Protein AF-A0A818RK28-F1 (afdb_monomer_lite)

Secondary structure (DSSP, 8-state):
---HHHHHHHHHHHHHT------S-TTSSHHHHHHHHHHHHHHHHHHHHHHHHHT--SEEEPPHHHHHHHHHTTT-GGGG---GGG---SS-HHHHHHHHHH---TT----GGGGGGGG------PPPHHHHHHHTGGG-TTSPPTTT-TT--HHHHHHHHHHHHHHHHS---HHHHHHHHTT---TTTHHHHHHHHTT----HHHHHHHHHHHHHHHHEEEHHHHHHHHH-

pLDDT: mean 79.11, std 15.01, range [41.84, 96.81]

Foldseek 3Di:
DDDPVVVVVVVVVVVVPPDPDPPPCPPQCVLVVVLVVVVVVLLVVLVVVLCVQLVHDQKDWDDPVQLVVCVVCVVPVLVSQPDLPSGDDSDDPVRVVVSVVPSDRPPDPDDVVVVVVPDPPDPDPDDDPVRVCVVLVCPDPVHAAPPPDPPDDPVVVVVLVVLVVVCLVVPNDLVSLVVSPSRHDDPVCVVVSVCSNVVPDDDPVNVVVVVVVSVCVSTMDGVVVSVVSVVD

Radius of gyration: 26.69 Å; chains: 1; bounding box: 57×56×54 Å

Sequence (232 aa):
MLNKDQYEYYQHLFKSSQVSSFDEHKYEIDYLKKGQSAWEKRIVKSLNKMCTEVNLPLARQRNENEMRAVRRHWNELGHICGDLNRFRPVYSAKDFLDVICVLVNPNLKIDETLWNCGLIKIPLVTKSFIEIKNLYSELRPNIIQYCSDETFNEAKEEENIKLAVQILEKKPNLNAVREYARRGCPTSLRGKLWSSMLEVDLSNWHITYFNYLKQNVIDYDLLVDSLYFKVL

Structure (mmCIF, N/CA/C/O backbone):
data_AF-A0A818RK28-F1
#
_entry.id   AF-A0A818RK28-F1
#
loop_
_atom_site.group_PDB
_atom_site.id
_atom_site.type_symbol
_atom_site.label_atom_id
_atom_site.label_alt_id
_atom_site.label_comp_id
_atom_site.label_asym_id
_atom_site.label_entity_id
_atom_site.label_seq_id
_atom_site.pdbx_PDB_ins_code
_atom_site.Cartn_x
_atom_site.Cartn_y
_atom_site.Cartn_z
_atom_site.occupancy
_atom_site.B_iso_or_equiv
_atom_site.auth_seq_id
_atom_site.auth_comp_id
_atom_site.auth_asym_id
_atom_site.auth_atom_id
_atom_site.pdbx_PDB_model_num
ATOM 1 N N . MET A 1 1 ? -30.280 19.626 14.924 1.00 42.44 1 MET A N 1
ATOM 2 C CA . MET A 1 1 ? -30.446 20.576 13.802 1.00 42.44 1 MET A CA 1
ATOM 3 C C . MET A 1 1 ? -29.321 21.596 13.917 1.00 42.44 1 MET A C 1
ATOM 5 O O . MET A 1 1 ? -29.182 22.144 15.001 1.00 42.44 1 MET A O 1
ATOM 9 N N . LEU A 1 2 ? -28.474 21.777 12.896 1.00 41.88 2 LEU A N 1
ATOM 10 C CA . LEU A 1 2 ? -27.476 22.861 12.901 1.00 41.88 2 LEU A CA 1
ATOM 11 C C . LEU A 1 2 ? -28.200 24.199 12.696 1.00 41.88 2 LEU A C 1
ATOM 13 O O . LEU A 1 2 ? -29.096 24.276 11.855 1.00 41.88 2 LEU A O 1
ATOM 17 N N . ASN A 1 3 ? -27.844 25.220 13.478 1.00 54.53 3 ASN A N 1
ATOM 18 C CA . ASN A 1 3 ? -28.426 26.558 13.346 1.00 54.53 3 ASN A CA 1
ATOM 19 C C . ASN A 1 3 ? -27.940 27.219 12.037 1.00 54.53 3 ASN A C 1
ATOM 21 O O . ASN A 1 3 ? -26.823 26.967 11.582 1.00 54.53 3 ASN A O 1
ATOM 25 N N . LYS A 1 4 ? -28.782 28.070 11.447 1.00 53.22 4 LYS A N 1
ATOM 26 C CA . LYS A 1 4 ? -28.570 28.814 10.197 1.00 53.22 4 LYS A CA 1
ATOM 27 C C . LYS A 1 4 ? -27.231 29.565 10.175 1.00 53.22 4 LYS A C 1
ATOM 29 O O . LYS A 1 4 ? -26.528 29.518 9.171 1.00 53.22 4 LYS A O 1
ATOM 34 N N . ASP A 1 5 ? -26.825 30.114 11.318 1.00 57.31 5 ASP A N 1
ATOM 35 C CA . ASP A 1 5 ? -25.559 30.844 11.475 1.00 57.31 5 ASP A CA 1
ATOM 36 C C . ASP A 1 5 ? -24.324 29.940 11.315 1.00 57.31 5 ASP A C 1
ATOM 38 O O . ASP A 1 5 ? -23.290 30.355 10.795 1.00 57.31 5 ASP A O 1
ATOM 42 N N . GLN A 1 6 ? -24.432 28.665 11.710 1.00 48.56 6 GLN A N 1
ATOM 43 C CA . GLN A 1 6 ? -23.351 27.694 11.523 1.00 48.56 6 GLN A CA 1
ATOM 44 C C . GLN A 1 6 ? -23.231 27.308 10.048 1.00 48.56 6 GLN A C 1
ATOM 46 O O . GLN A 1 6 ? -22.125 27.210 9.527 1.00 48.56 6 GLN A O 1
ATOM 51 N N . TYR A 1 7 ? -24.358 27.141 9.350 1.00 53.03 7 TYR A N 1
ATOM 52 C CA . TYR A 1 7 ? -24.366 26.819 7.922 1.00 53.03 7 TYR A CA 1
ATOM 53 C C . TYR A 1 7 ? -23.737 27.935 7.071 1.00 53.03 7 TYR A C 1
ATOM 55 O O . TYR A 1 7 ? -22.942 27.648 6.176 1.00 53.03 7 TYR A O 1
ATOM 63 N N . GLU A 1 8 ? -24.021 29.201 7.385 1.00 61.72 8 GLU A N 1
ATOM 64 C CA . GLU A 1 8 ? -23.424 30.354 6.697 1.00 61.72 8 GLU A CA 1
ATOM 65 C C . GLU A 1 8 ? -21.916 30.484 6.966 1.00 61.72 8 GLU A C 1
ATOM 67 O O . GLU A 1 8 ? -21.146 30.742 6.037 1.00 61.72 8 GLU A O 1
ATOM 72 N N . TYR A 1 9 ? -21.466 30.193 8.191 1.00 64.06 9 TYR A N 1
ATOM 73 C CA . TYR A 1 9 ? -20.040 30.127 8.527 1.00 64.06 9 TYR A CA 1
ATOM 74 C C . TYR A 1 9 ? -19.291 29.066 7.696 1.00 64.06 9 TYR A C 1
ATOM 76 O O . TYR A 1 9 ? -18.211 29.332 7.160 1.00 64.06 9 TYR A O 1
ATOM 84 N N . TYR A 1 10 ? -19.887 27.883 7.504 1.00 52.25 10 TYR A N 1
ATOM 85 C CA . TYR A 1 10 ? -19.288 26.811 6.698 1.00 52.25 10 TYR A CA 1
ATOM 86 C C . TYR A 1 10 ? -19.259 27.121 5.193 1.00 52.25 10 TYR A C 1
ATOM 88 O O . TYR A 1 10 ? -18.292 26.769 4.517 1.00 52.25 10 TYR A O 1
ATOM 96 N N . GLN A 1 11 ? -20.261 27.832 4.668 1.00 55.50 11 GLN A N 1
ATOM 97 C CA . GLN A 1 11 ? -20.267 28.311 3.278 1.00 55.50 11 GLN A CA 1
ATOM 98 C C . GLN A 1 11 ? -19.156 29.343 3.017 1.00 55.50 11 GLN A C 1
ATOM 100 O O . GLN A 1 11 ? -18.555 29.368 1.939 1.00 55.50 11 GLN A O 1
ATOM 105 N N . HIS A 1 12 ? -18.843 30.177 4.013 1.00 56.84 12 HIS A N 1
ATOM 106 C CA . HIS A 1 12 ? -17.801 31.197 3.900 1.00 56.84 12 HIS A CA 1
ATOM 107 C C . HIS A 1 12 ? -16.385 30.593 3.874 1.00 56.84 12 HIS A C 1
ATOM 109 O O . HIS A 1 12 ? -15.542 31.028 3.087 1.00 56.84 12 HIS A O 1
ATOM 115 N N . LEU A 1 13 ? -16.144 29.541 4.666 1.00 49.44 13 LEU A N 1
ATOM 116 C CA . LEU A 1 13 ? -14.907 28.750 4.623 1.00 49.44 13 LEU A CA 1
ATOM 117 C C . LEU A 1 13 ? -14.713 28.080 3.254 1.00 49.44 13 LEU A C 1
ATOM 119 O O . LEU A 1 13 ? -13.632 28.176 2.677 1.00 49.44 13 LEU A O 1
ATOM 123 N N . PHE A 1 14 ? -15.776 27.506 2.681 1.00 48.00 14 PHE A N 1
ATOM 124 C CA . PHE A 1 14 ? -15.730 26.840 1.373 1.00 48.00 14 PHE A CA 1
ATOM 125 C C . PHE A 1 14 ? -15.372 27.794 0.219 1.00 48.00 14 PHE A C 1
ATOM 127 O O . PHE A 1 14 ? -14.606 27.429 -0.672 1.00 48.00 14 PHE A O 1
ATOM 134 N N . LYS A 1 15 ? -15.869 29.040 0.253 1.00 51.44 15 LYS A N 1
ATOM 135 C CA . LYS A 1 15 ? -15.499 30.085 -0.722 1.00 51.44 15 LYS A CA 1
ATOM 136 C C . LYS A 1 15 ? -14.052 30.551 -0.574 1.00 51.44 15 LYS A C 1
ATOM 138 O O . LYS A 1 15 ? -13.407 30.828 -1.577 1.00 51.44 15 LYS A O 1
ATOM 143 N N . SER A 1 16 ? -13.531 30.607 0.653 1.00 44.72 16 SER A N 1
ATOM 144 C CA . SER A 1 16 ? -12.137 31.003 0.905 1.00 44.72 16 SER A CA 1
ATOM 145 C C . SER A 1 16 ? -11.105 29.935 0.518 1.00 44.72 16 SER A C 1
ATOM 147 O O . SER A 1 16 ? -9.928 30.247 0.375 1.00 44.72 16 SER A O 1
ATOM 149 N N . SER A 1 17 ? -11.538 28.683 0.325 1.00 41.84 17 SER A N 1
ATOM 150 C CA . SER A 1 17 ? -10.685 27.553 -0.073 1.00 41.84 17 SER A CA 1
ATOM 151 C C . SER A 1 17 ? -10.643 27.300 -1.583 1.00 41.84 17 SER A C 1
ATOM 153 O O . SER A 1 17 ? -10.017 26.332 -2.014 1.00 41.84 17 SER A O 1
ATOM 155 N N . GLN A 1 18 ? -11.274 28.147 -2.404 1.00 43.69 18 GLN A N 1
ATOM 156 C CA . GLN A 1 18 ? -11.068 28.107 -3.851 1.00 43.69 18 GLN A CA 1
ATOM 157 C C . GLN A 1 18 ? -9.698 28.704 -4.174 1.00 43.69 18 GLN A C 1
ATOM 159 O O . GLN A 1 18 ? -9.551 29.892 -4.449 1.00 43.69 18 GLN A O 1
ATOM 164 N N . VAL A 1 19 ? -8.684 27.844 -4.082 1.00 43.78 19 VAL A N 1
ATOM 165 C CA . VAL A 1 19 ? -7.338 28.098 -4.587 1.00 43.78 19 VAL A CA 1
ATOM 166 C C . VAL A 1 19 ? -7.464 28.491 -6.056 1.00 43.78 19 VAL A C 1
ATOM 168 O O . VAL A 1 19 ? -8.040 27.762 -6.865 1.00 43.78 19 VAL A O 1
ATOM 171 N N . SER A 1 20 ? -6.962 29.683 -6.363 1.00 42.84 20 SER A N 1
ATOM 172 C CA . SER A 1 20 ? -6.826 30.235 -7.705 1.00 42.84 20 SER A CA 1
ATOM 173 C C . SER A 1 20 ? -6.264 29.199 -8.680 1.00 42.84 20 SER A C 1
ATOM 175 O O . SER A 1 20 ? -5.333 28.465 -8.351 1.00 42.84 20 SER A O 1
ATOM 177 N N . SER A 1 21 ? -6.851 29.151 -9.876 1.00 43.84 21 SER A N 1
ATOM 178 C CA . SER A 1 21 ? -6.522 28.239 -10.973 1.00 43.84 21 SER A CA 1
ATOM 179 C C . SER A 1 21 ? -5.012 28.065 -11.183 1.00 43.84 21 SER A C 1
ATOM 181 O O . SER A 1 21 ? -4.304 29.025 -11.484 1.00 43.84 21 SER A O 1
ATOM 183 N N . PHE A 1 22 ? -4.550 26.819 -11.080 1.00 44.06 22 PHE A N 1
ATOM 184 C CA . PHE A 1 22 ? -3.177 26.344 -11.303 1.00 44.06 22 PHE A CA 1
ATOM 185 C C . PHE A 1 22 ? -2.762 26.352 -12.795 1.00 44.06 22 PHE A C 1
ATOM 187 O O . PHE A 1 22 ? -2.249 25.358 -13.303 1.00 44.06 22 PHE A O 1
ATOM 194 N N . ASP A 1 23 ? -2.982 27.445 -13.527 1.00 47.53 23 ASP A N 1
ATOM 195 C CA . ASP A 1 23 ? -2.698 27.493 -14.976 1.00 47.53 23 ASP A CA 1
ATOM 196 C C . ASP A 1 23 ? -1.361 28.168 -15.361 1.00 47.53 23 ASP A C 1
ATOM 198 O O . ASP A 1 23 ? -1.011 28.202 -16.540 1.00 47.53 23 ASP A O 1
ATOM 202 N N . GLU A 1 24 ? -0.540 28.623 -14.403 1.00 45.53 24 GLU A N 1
ATOM 203 C CA . GLU A 1 24 ? 0.742 29.303 -14.701 1.00 45.53 24 GLU A CA 1
ATOM 204 C C . GLU A 1 24 ? 1.994 28.390 -14.740 1.00 45.53 24 GLU A C 1
ATOM 206 O O . GLU A 1 24 ? 3.037 28.798 -15.246 1.00 45.53 24 GLU A O 1
ATOM 211 N N . HIS A 1 25 ? 1.923 27.121 -14.318 1.00 52.25 25 HIS A N 1
ATOM 212 C CA . HIS A 1 25 ? 3.127 26.288 -14.086 1.00 52.25 25 HIS A CA 1
ATOM 213 C C . HIS A 1 25 ? 3.508 25.315 -15.216 1.00 52.25 25 HIS A C 1
ATOM 215 O O . HIS A 1 25 ? 4.350 24.430 -15.036 1.00 52.25 25 HIS A O 1
ATOM 221 N N . LYS A 1 26 ? 2.919 25.436 -16.412 1.00 49.53 26 LYS A N 1
ATOM 222 C CA . LYS A 1 26 ? 3.139 24.455 -17.496 1.00 49.53 26 LYS A CA 1
ATOM 223 C C . LYS A 1 26 ? 4.602 24.383 -17.968 1.00 49.53 26 LYS A C 1
ATOM 225 O O . LYS A 1 26 ? 5.035 23.313 -18.392 1.00 49.53 26 LYS A O 1
ATOM 230 N N . TYR A 1 27 ? 5.356 25.477 -17.829 1.00 50.00 27 TYR A N 1
ATOM 231 C CA . TYR A 1 27 ? 6.776 25.584 -18.191 1.00 50.00 27 TYR A CA 1
ATOM 232 C C . TYR A 1 27 ? 7.745 25.187 -17.058 1.00 50.00 27 TYR A C 1
ATOM 234 O O . TYR A 1 27 ? 8.935 25.002 -17.306 1.00 50.00 27 TYR A O 1
ATOM 242 N N . GLU A 1 28 ? 7.262 25.001 -15.824 1.00 58.16 28 GLU A N 1
ATOM 243 C CA . GLU A 1 28 ? 8.113 24.816 -14.635 1.00 58.16 28 GLU A CA 1
ATOM 244 C C . GLU A 1 28 ? 8.550 23.370 -14.362 1.00 58.16 28 GLU A C 1
ATOM 246 O O . GLU A 1 28 ? 9.325 23.121 -13.447 1.00 58.16 28 GLU A O 1
ATOM 251 N N . ILE A 1 29 ? 8.103 22.398 -15.162 1.00 72.38 29 ILE A N 1
ATOM 252 C CA . ILE A 1 29 ? 8.338 20.964 -14.893 1.00 72.38 29 ILE A CA 1
ATOM 253 C C . ILE A 1 29 ? 9.025 20.270 -16.080 1.00 72.38 29 ILE A C 1
ATOM 255 O O . ILE A 1 29 ? 9.326 19.080 -16.028 1.00 72.38 29 ILE A O 1
ATOM 259 N N . ASP A 1 30 ? 9.313 20.975 -17.176 1.00 81.12 30 ASP A N 1
ATOM 260 C CA . ASP A 1 30 ? 9.831 20.334 -18.391 1.00 81.12 30 ASP A CA 1
ATOM 261 C C . ASP A 1 30 ? 11.234 19.742 -18.208 1.00 81.12 30 ASP A C 1
ATOM 263 O O . ASP A 1 30 ? 11.533 18.683 -18.764 1.00 81.12 30 ASP A O 1
ATOM 267 N N . TYR A 1 31 ? 12.087 20.367 -17.392 1.00 81.50 31 TYR A N 1
ATOM 268 C CA . TYR A 1 31 ? 13.395 19.805 -17.040 1.00 81.50 31 TYR A CA 1
ATOM 269 C C . TYR A 1 31 ? 13.254 18.525 -16.193 1.00 81.50 31 TYR A C 1
ATOM 271 O O . TYR A 1 31 ? 13.966 17.551 -16.440 1.00 81.50 31 TYR A O 1
ATOM 279 N N . LEU A 1 32 ? 12.276 18.481 -15.276 1.00 85.31 32 LEU A N 1
ATOM 280 C CA . LEU A 1 32 ? 11.945 17.287 -14.490 1.00 85.31 32 LEU A CA 1
ATOM 281 C C . LEU A 1 32 ? 11.387 16.174 -15.378 1.00 85.31 32 LEU A C 1
ATOM 283 O O . LEU A 1 32 ? 11.850 15.044 -15.284 1.00 85.31 32 LEU A O 1
ATOM 287 N N . LYS A 1 33 ? 10.470 16.485 -16.301 1.00 85.88 33 LYS A N 1
ATOM 288 C CA . LYS A 1 33 ? 9.935 15.512 -17.271 1.00 85.88 33 LYS A CA 1
ATOM 289 C C . LYS A 1 33 ? 11.033 14.945 -18.172 1.00 85.88 33 LYS A C 1
ATOM 291 O O . LYS A 1 33 ? 11.049 13.747 -18.450 1.00 85.88 33 LYS A O 1
ATOM 296 N N . LYS A 1 34 ? 11.973 15.786 -18.621 1.00 85.12 34 LYS A N 1
ATOM 297 C CA . LYS A 1 34 ? 13.140 15.344 -19.404 1.00 85.12 34 LYS A CA 1
ATOM 298 C C . LYS A 1 34 ? 14.033 14.409 -18.591 1.00 85.12 34 LYS A C 1
ATOM 300 O O . LYS A 1 34 ? 14.412 13.356 -19.104 1.00 85.12 34 LYS A O 1
ATOM 305 N N . GLY A 1 35 ? 14.331 14.757 -17.340 1.00 87.62 35 GLY A N 1
ATOM 306 C CA . GLY A 1 35 ? 15.110 13.901 -16.446 1.00 87.62 35 GLY A CA 1
ATOM 307 C C . GLY A 1 35 ? 14.405 12.585 -16.119 1.00 87.62 35 GLY A C 1
ATOM 308 O O . GLY A 1 35 ? 15.025 11.531 -16.221 1.00 87.62 35 GLY A O 1
ATOM 309 N N . GLN A 1 36 ? 13.098 12.623 -15.846 1.00 90.38 36 GLN A N 1
ATOM 310 C CA . GLN A 1 36 ? 12.262 11.436 -15.663 1.00 90.38 36 GLN A CA 1
ATOM 311 C C . GLN A 1 36 ? 12.323 10.528 -16.895 1.00 90.38 36 GLN A C 1
ATOM 313 O O . GLN A 1 36 ? 12.650 9.354 -16.769 1.00 90.38 36 GLN A O 1
ATOM 318 N N . SER A 1 37 ? 12.098 11.063 -18.099 1.00 89.88 37 SER A N 1
ATOM 319 C CA . SER A 1 37 ? 12.151 10.266 -19.331 1.00 89.88 37 SER A CA 1
ATOM 320 C C . SER A 1 37 ? 13.540 9.663 -19.576 1.00 89.88 37 SER A C 1
ATOM 322 O O . SER A 1 37 ? 13.660 8.521 -20.025 1.00 89.88 37 SER A O 1
ATOM 324 N N . ALA A 1 38 ? 14.613 10.406 -19.283 1.00 89.00 38 ALA A N 1
ATOM 325 C CA . ALA A 1 38 ? 15.978 9.896 -19.382 1.00 89.00 38 ALA A CA 1
ATOM 326 C C . ALA A 1 38 ? 16.237 8.761 -18.375 1.00 89.00 38 ALA A C 1
ATOM 328 O O . ALA A 1 38 ? 16.829 7.739 -18.740 1.00 89.00 38 ALA A O 1
ATOM 329 N N . TRP A 1 39 ? 15.750 8.913 -17.142 1.00 92.56 39 TRP A N 1
ATOM 330 C CA . TRP A 1 39 ? 15.825 7.893 -16.101 1.00 92.56 39 TRP A CA 1
ATOM 331 C C . TRP A 1 39 ? 15.044 6.634 -16.476 1.00 92.56 39 TRP A C 1
ATOM 333 O O . TRP A 1 39 ? 15.613 5.545 -16.485 1.00 92.56 39 TRP A O 1
ATOM 343 N N . GLU A 1 40 ? 13.787 6.774 -16.888 1.00 92.69 40 GLU A N 1
ATOM 344 C CA . GLU A 1 40 ? 12.939 5.663 -17.327 1.00 92.69 40 GLU A CA 1
ATOM 345 C C . GLU A 1 40 ? 13.583 4.896 -18.486 1.00 92.69 40 GLU A C 1
ATOM 347 O O . GLU A 1 40 ? 13.670 3.670 -18.442 1.00 92.69 40 GLU A O 1
ATOM 352 N N . LYS A 1 41 ? 14.148 5.591 -19.485 1.00 92.00 41 LYS A N 1
ATOM 353 C CA . LYS A 1 41 ? 14.897 4.946 -20.581 1.00 92.00 41 LYS A CA 1
ATOM 354 C C . LYS A 1 41 ? 16.089 4.136 -20.072 1.00 92.00 41 LYS A C 1
ATOM 356 O O . LYS A 1 41 ? 16.370 3.063 -20.609 1.00 92.00 41 LYS A O 1
ATOM 361 N N . ARG A 1 42 ? 16.814 4.635 -19.066 1.00 91.56 42 ARG A N 1
ATOM 362 C CA . ARG A 1 42 ? 17.947 3.924 -18.452 1.00 91.56 42 ARG A CA 1
ATOM 363 C C . ARG A 1 42 ? 17.473 2.683 -17.694 1.00 91.56 42 ARG A C 1
ATOM 365 O O . ARG A 1 42 ? 18.055 1.615 -17.884 1.00 91.56 42 ARG A O 1
ATOM 372 N N . ILE A 1 43 ? 16.403 2.807 -16.910 1.00 92.19 43 ILE A N 1
ATOM 373 C CA . ILE A 1 43 ? 15.780 1.694 -16.185 1.00 92.19 43 ILE A CA 1
ATOM 374 C C . ILE A 1 43 ? 15.288 0.623 -17.155 1.00 92.19 43 ILE A C 1
ATOM 376 O O . ILE A 1 43 ? 15.654 -0.535 -16.995 1.00 92.19 43 ILE A O 1
ATOM 380 N N . VAL A 1 44 ? 14.568 0.996 -18.216 1.00 91.19 44 VAL A N 1
ATOM 381 C CA . VAL A 1 44 ? 14.086 0.058 -19.244 1.00 91.19 44 VAL A CA 1
ATOM 382 C C . VAL A 1 44 ? 15.247 -0.677 -19.920 1.00 91.19 44 VAL A C 1
ATOM 384 O O . VAL A 1 44 ? 15.188 -1.893 -20.089 1.00 91.19 44 VAL A O 1
ATOM 387 N N . LYS A 1 45 ? 16.341 0.017 -20.267 1.00 91.75 45 LYS A N 1
ATOM 388 C CA . LYS A 1 45 ? 17.545 -0.630 -20.825 1.00 91.75 45 LYS A CA 1
ATOM 389 C C . LYS A 1 45 ? 18.157 -1.644 -19.857 1.00 91.75 45 LYS A C 1
ATOM 391 O O . LYS A 1 45 ? 18.530 -2.736 -20.279 1.00 91.75 45 LYS A O 1
ATOM 396 N N . SER A 1 46 ? 18.267 -1.285 -18.580 1.00 90.69 46 SER A N 1
ATOM 397 C CA . SER A 1 46 ? 18.824 -2.160 -17.544 1.00 90.69 46 SER A CA 1
ATOM 398 C C . SER A 1 46 ? 17.927 -3.379 -17.286 1.00 90.69 46 SER A C 1
ATOM 400 O O . SER A 1 46 ? 18.413 -4.509 -17.250 1.00 90.69 46 SER A O 1
ATOM 402 N N . LEU A 1 47 ? 16.610 -3.165 -17.232 1.00 90.50 47 LEU A N 1
ATOM 403 C CA . LEU A 1 47 ? 15.588 -4.199 -17.093 1.00 90.50 47 LEU A CA 1
ATOM 404 C C . LEU A 1 47 ? 15.651 -5.199 -18.255 1.00 90.50 47 LEU A C 1
ATOM 406 O O . LEU A 1 47 ? 15.746 -6.399 -18.023 1.00 90.50 47 LEU A O 1
ATOM 410 N N . ASN A 1 48 ? 15.691 -4.707 -19.498 1.00 90.50 48 ASN A N 1
ATOM 411 C CA . ASN A 1 48 ? 15.829 -5.543 -20.693 1.00 90.50 48 ASN A CA 1
ATOM 412 C C . ASN A 1 48 ? 17.136 -6.340 -20.686 1.00 90.50 48 ASN A C 1
ATOM 414 O O . ASN A 1 48 ? 17.129 -7.530 -20.980 1.00 90.50 48 ASN A O 1
ATOM 418 N N . LYS A 1 49 ? 18.254 -5.712 -20.301 1.00 89.94 49 LYS A N 1
ATOM 419 C CA . LYS A 1 49 ? 19.543 -6.405 -20.186 1.00 89.94 49 LYS A CA 1
ATOM 420 C C . LYS A 1 49 ? 19.477 -7.540 -19.161 1.00 89.94 49 LYS A C 1
ATOM 422 O O . LYS A 1 49 ? 19.956 -8.634 -19.435 1.00 89.94 49 LYS A O 1
ATOM 427 N N . MET A 1 50 ? 18.860 -7.295 -18.007 1.00 90.25 50 MET A N 1
ATOM 428 C CA . MET A 1 50 ? 18.644 -8.324 -16.990 1.00 90.25 50 MET A CA 1
ATOM 429 C C . MET A 1 50 ? 17.721 -9.446 -17.498 1.00 90.25 50 MET A C 1
ATOM 431 O O . MET A 1 50 ? 18.009 -10.612 -17.251 1.00 90.25 50 MET A O 1
ATOM 435 N N . CYS A 1 51 ? 16.658 -9.127 -18.246 1.00 88.69 51 CYS A N 1
ATOM 436 C CA . CYS A 1 51 ? 15.788 -10.131 -18.879 1.00 88.69 51 CYS A CA 1
ATOM 437 C C . CYS A 1 51 ? 16.583 -11.077 -19.786 1.00 88.69 51 CYS A C 1
ATOM 439 O O . CYS A 1 51 ? 16.427 -12.293 -19.696 1.00 88.69 51 CYS A O 1
ATOM 441 N N . THR A 1 52 ? 17.472 -10.525 -20.621 1.00 89.25 52 THR A N 1
ATOM 442 C CA . THR A 1 52 ? 18.358 -11.316 -21.486 1.00 89.25 52 THR A CA 1
ATOM 443 C C . THR A 1 52 ? 19.325 -12.186 -20.676 1.00 89.25 52 THR A C 1
ATOM 445 O O . THR A 1 52 ? 19.545 -13.336 -21.037 1.00 89.25 52 THR A O 1
ATOM 448 N N . GLU A 1 53 ? 19.884 -11.669 -19.578 1.00 89.12 53 GLU A N 1
ATOM 449 C CA . GLU A 1 53 ? 20.829 -12.403 -18.717 1.00 89.12 53 GLU A CA 1
ATOM 450 C C . GLU A 1 53 ? 20.173 -13.575 -17.972 1.00 89.12 53 GLU A C 1
ATOM 452 O O . GLU A 1 53 ? 20.760 -14.649 -17.880 1.00 89.12 53 GLU A O 1
ATOM 457 N N . VAL A 1 54 ? 18.958 -13.380 -17.451 1.00 86.31 54 VAL A N 1
ATOM 458 C CA . VAL A 1 54 ? 18.217 -14.404 -16.689 1.00 86.31 54 VAL A CA 1
ATOM 459 C C . VAL A 1 54 ? 17.386 -15.309 -17.614 1.00 86.31 54 VAL A C 1
ATOM 461 O O . VAL A 1 54 ? 16.817 -16.301 -17.166 1.00 86.31 54 VAL A O 1
ATOM 464 N N . ASN A 1 55 ? 17.337 -15.000 -18.914 1.00 87.38 55 ASN A N 1
ATOM 465 C CA . ASN A 1 55 ? 16.507 -15.671 -19.915 1.00 87.38 55 ASN A CA 1
ATOM 466 C C . ASN A 1 55 ? 15.022 -15.734 -19.506 1.00 87.38 55 ASN A C 1
ATOM 468 O O . ASN A 1 55 ? 14.375 -16.780 -19.573 1.00 87.38 55 ASN A O 1
ATOM 472 N N . LEU A 1 56 ? 14.492 -14.598 -19.044 1.00 86.12 56 LEU A N 1
ATOM 473 C CA . LEU A 1 56 ? 13.094 -14.444 -18.645 1.00 86.12 56 LEU A CA 1
ATOM 474 C C . LEU A 1 56 ? 12.451 -13.268 -19.389 1.00 86.12 56 LEU A C 1
ATOM 476 O O . LEU A 1 56 ? 13.076 -12.214 -19.512 1.00 86.12 56 LEU A O 1
ATOM 480 N N . PRO A 1 57 ? 11.204 -13.409 -19.869 1.00 88.25 57 PRO A N 1
ATOM 481 C CA . PRO A 1 57 ? 10.469 -12.292 -20.443 1.00 88.25 57 PRO A CA 1
ATOM 482 C C . PRO A 1 57 ? 10.023 -11.304 -19.355 1.00 88.25 57 PRO A C 1
ATOM 484 O O . PRO A 1 57 ? 9.840 -11.669 -18.196 1.00 88.25 57 PRO A O 1
ATOM 487 N N . LEU A 1 58 ? 9.785 -10.051 -19.751 1.00 86.81 58 LEU A N 1
ATOM 488 C CA . LEU A 1 58 ? 9.234 -9.008 -18.873 1.00 86.81 58 LEU A CA 1
ATOM 489 C C . LEU A 1 58 ? 7.849 -9.358 -18.328 1.00 86.81 58 LEU A C 1
ATOM 491 O O . LEU A 1 58 ? 7.540 -9.088 -17.168 1.00 86.81 58 LEU A O 1
ATOM 495 N N . ALA A 1 59 ? 7.025 -9.923 -19.204 1.00 90.88 59 ALA A N 1
ATOM 496 C CA . ALA A 1 59 ? 5.687 -10.388 -18.918 1.00 90.88 59 ALA A CA 1
ATOM 497 C C . ALA A 1 59 ? 5.453 -11.680 -19.697 1.00 90.88 59 ALA A C 1
ATOM 499 O O . ALA A 1 59 ? 5.819 -11.779 -20.872 1.00 90.88 59 ALA A O 1
ATOM 500 N N . ARG A 1 60 ? 4.828 -12.663 -19.058 1.00 91.94 60 ARG A N 1
ATOM 501 C CA . ARG A 1 60 ? 4.353 -13.879 -19.724 1.00 91.94 60 ARG A CA 1
ATOM 502 C C . ARG A 1 60 ? 3.017 -14.304 -19.154 1.00 91.94 60 ARG A C 1
ATOM 504 O O . ARG A 1 60 ? 2.706 -14.020 -18.001 1.00 91.94 60 ARG A O 1
ATOM 511 N N . GLN A 1 61 ? 2.256 -15.040 -19.948 1.00 93.81 61 GLN A N 1
ATOM 512 C CA . GLN A 1 61 ? 1.100 -15.748 -19.426 1.00 93.81 61 GLN A CA 1
ATOM 513 C C . GLN A 1 61 ? 1.576 -16.920 -18.555 1.00 93.81 61 GLN A C 1
ATOM 515 O O . GLN A 1 61 ? 2.505 -17.648 -18.925 1.00 93.81 61 GLN A O 1
ATOM 520 N N . ARG A 1 62 ? 0.962 -17.082 -17.384 1.00 93.00 62 ARG A N 1
ATOM 521 C CA . ARG A 1 62 ? 1.197 -18.223 -16.500 1.00 93.00 62 ARG A CA 1
ATOM 522 C C . ARG A 1 62 ? 0.571 -19.481 -17.073 1.00 93.00 62 ARG A C 1
ATOM 524 O O . ARG A 1 62 ? -0.461 -19.437 -17.738 1.00 93.00 62 ARG A O 1
ATOM 531 N N . ASN A 1 63 ? 1.189 -20.618 -16.783 1.00 93.94 63 ASN A N 1
ATOM 532 C CA . ASN A 1 63 ? 0.581 -21.909 -17.080 1.00 93.94 63 ASN A CA 1
ATOM 533 C C . ASN A 1 63 ? -0.483 -22.271 -16.025 1.00 93.94 63 ASN A C 1
ATOM 535 O O . ASN A 1 63 ? -0.537 -21.696 -14.936 1.00 93.94 63 ASN A O 1
ATOM 539 N N . GLU A 1 64 ? -1.313 -23.276 -16.308 1.00 94.12 64 GLU A N 1
ATOM 540 C CA . GLU A 1 64 ? -2.417 -23.658 -15.416 1.00 94.12 64 GLU A CA 1
ATOM 541 C C . GLU A 1 64 ? -1.976 -24.092 -14.008 1.00 94.12 64 GLU A C 1
ATOM 543 O O . GLU A 1 64 ? -2.746 -23.964 -13.052 1.00 94.12 64 GLU A O 1
ATOM 548 N N . ASN A 1 65 ? -0.765 -24.639 -13.864 1.00 92.06 65 ASN A N 1
ATOM 549 C CA . ASN A 1 65 ? -0.232 -25.048 -12.564 1.00 92.06 65 ASN A CA 1
ATOM 550 C C . ASN A 1 65 ? 0.126 -23.817 -11.722 1.00 92.06 65 ASN A C 1
ATOM 552 O O . ASN A 1 65 ? -0.250 -23.736 -10.553 1.00 92.06 65 ASN A O 1
ATOM 556 N N . GLU A 1 66 ? 0.793 -22.840 -12.333 1.00 91.12 66 GLU A N 1
ATOM 557 C CA . GLU A 1 66 ? 1.157 -21.569 -11.711 1.00 91.12 66 GLU A CA 1
ATOM 558 C C . GLU A 1 66 ? -0.093 -20.752 -11.357 1.00 91.12 66 GLU A C 1
ATOM 560 O O . GLU A 1 66 ? -0.223 -20.287 -10.226 1.00 91.12 66 GLU A O 1
ATOM 565 N N . MET A 1 67 ? -1.071 -20.660 -12.265 1.00 93.44 67 MET A N 1
ATOM 566 C CA . MET A 1 67 ? -2.354 -19.997 -11.992 1.00 93.44 67 MET A CA 1
ATOM 567 C C . MET A 1 67 ? -3.077 -20.638 -10.799 1.00 93.44 67 MET A C 1
ATOM 569 O O . MET A 1 67 ? -3.620 -19.941 -9.939 1.00 93.44 67 MET A O 1
ATOM 573 N N . ARG A 1 68 ? -3.074 -21.978 -10.709 1.00 93.25 68 ARG A N 1
ATOM 574 C CA . ARG A 1 68 ? -3.639 -22.701 -9.558 1.00 93.25 68 ARG A CA 1
ATOM 575 C C . ARG A 1 68 ? -2.879 -22.410 -8.266 1.00 93.25 68 ARG A C 1
ATOM 577 O O . ARG A 1 68 ? -3.524 -22.249 -7.231 1.00 93.25 68 ARG A O 1
ATOM 584 N N . ALA A 1 69 ? -1.551 -22.326 -8.309 1.00 90.50 69 ALA A N 1
ATOM 585 C CA . ALA A 1 69 ? -0.735 -21.994 -7.143 1.00 90.50 69 ALA A CA 1
ATOM 586 C C . ALA A 1 69 ? -1.031 -20.577 -6.625 1.00 90.50 69 ALA A C 1
ATOM 588 O O . ALA A 1 69 ? -1.286 -20.419 -5.431 1.00 90.50 69 ALA A O 1
ATOM 589 N N . VAL A 1 70 ? -1.097 -19.588 -7.525 1.00 91.56 70 VAL A N 1
ATOM 590 C CA . VAL A 1 70 ? -1.440 -18.187 -7.214 1.00 91.56 70 VAL A CA 1
ATOM 591 C C . VAL A 1 70 ? -2.848 -18.075 -6.633 1.00 91.56 70 VAL A C 1
ATOM 593 O O . VAL A 1 70 ? -3.050 -17.404 -5.626 1.00 91.56 70 VAL A O 1
ATOM 596 N N . ARG A 1 71 ? -3.833 -18.783 -7.204 1.00 92.75 71 ARG A N 1
ATOM 597 C CA . ARG A 1 71 ? -5.202 -18.807 -6.658 1.00 92.75 71 ARG A CA 1
ATOM 598 C C . ARG A 1 71 ? -5.264 -19.393 -5.250 1.00 92.75 71 ARG A C 1
ATOM 600 O O . ARG A 1 71 ? -5.997 -18.867 -4.419 1.00 92.75 71 ARG A O 1
ATOM 607 N N . ARG A 1 72 ? -4.522 -20.475 -4.990 1.00 91.38 72 ARG A N 1
ATOM 608 C CA . ARG A 1 72 ? -4.492 -21.136 -3.675 1.00 91.38 72 ARG A CA 1
ATOM 609 C C . ARG A 1 72 ? -3.836 -20.267 -2.604 1.00 91.38 72 ARG A C 1
ATOM 611 O O . ARG A 1 72 ? -4.348 -20.220 -1.495 1.00 91.38 72 ARG A O 1
ATOM 618 N N . HIS A 1 73 ? -2.769 -19.551 -2.950 1.00 90.38 73 HIS A N 1
ATOM 619 C CA . HIS A 1 73 ? -1.985 -18.743 -2.009 1.00 90.38 73 HIS A CA 1
ATOM 620 C C . HIS A 1 73 ? -2.180 -17.237 -2.239 1.00 90.38 73 HIS A C 1
ATOM 622 O O . HIS A 1 73 ? -1.250 -16.453 -2.083 1.00 90.38 73 HIS A O 1
ATOM 628 N N . TRP A 1 74 ? -3.391 -16.804 -2.613 1.00 91.38 74 TRP A N 1
ATOM 629 C CA . TRP A 1 74 ? -3.674 -15.393 -2.924 1.00 91.38 74 TRP A CA 1
ATOM 630 C C . TRP A 1 74 ? -3.343 -14.432 -1.770 1.00 91.38 74 TRP A C 1
ATOM 632 O O . TRP A 1 74 ? -2.938 -13.299 -2.004 1.00 91.38 74 TRP A O 1
ATOM 642 N N . ASN A 1 75 ? -3.500 -14.881 -0.524 1.00 89.00 75 ASN A N 1
ATOM 643 C CA . ASN A 1 75 ? -3.191 -14.077 0.662 1.00 89.00 75 ASN A CA 1
ATOM 644 C C . ASN A 1 75 ? -1.706 -14.156 1.070 1.00 89.00 75 ASN A C 1
ATOM 646 O O . ASN A 1 75 ? -1.291 -13.476 2.000 1.00 89.00 75 ASN A O 1
ATOM 650 N N . GLU A 1 76 ? -0.915 -14.978 0.377 1.00 86.88 76 GLU A N 1
ATOM 651 C CA . GLU A 1 76 ? 0.451 -15.379 0.733 1.00 86.88 76 GLU A CA 1
ATOM 652 C C . GLU A 1 76 ? 1.372 -15.378 -0.507 1.00 86.88 76 GLU A C 1
ATOM 654 O O . GLU A 1 76 ? 2.266 -16.212 -0.654 1.00 86.88 76 GLU A O 1
ATOM 659 N N . LEU A 1 77 ? 1.168 -14.426 -1.429 1.00 83.12 77 LEU A N 1
ATOM 660 C CA . LEU A 1 77 ? 1.878 -14.378 -2.720 1.00 83.12 77 LEU A CA 1
ATOM 661 C C . LEU A 1 77 ? 3.408 -14.299 -2.586 1.00 83.12 77 LEU A C 1
ATOM 663 O O . LEU A 1 77 ? 4.117 -14.770 -3.474 1.00 83.12 77 LEU A O 1
ATOM 667 N N . GLY A 1 78 ? 3.918 -13.769 -1.469 1.00 76.44 78 GLY A N 1
ATOM 668 C CA . GLY A 1 78 ? 5.355 -13.709 -1.189 1.00 76.44 78 GLY A CA 1
ATOM 669 C C . GLY A 1 78 ? 6.033 -15.083 -1.151 1.00 76.44 78 GLY A C 1
ATOM 670 O O . GLY A 1 78 ? 7.187 -15.198 -1.547 1.00 76.44 78 GLY A O 1
ATOM 671 N N . HIS A 1 79 ? 5.312 -16.146 -0.775 1.00 73.12 79 HIS A N 1
ATOM 672 C CA . HIS A 1 79 ? 5.849 -17.513 -0.734 1.00 73.12 79 HIS A CA 1
ATOM 673 C C . HIS A 1 79 ? 5.954 -18.178 -2.114 1.00 73.12 79 HIS A C 1
ATOM 675 O O . HIS A 1 79 ? 6.628 -19.195 -2.262 1.00 73.12 79 HIS A O 1
ATOM 681 N N . ILE A 1 80 ? 5.283 -17.623 -3.125 1.00 74.38 80 ILE A N 1
ATOM 682 C CA . ILE A 1 80 ? 5.291 -18.146 -4.499 1.00 74.38 80 ILE A CA 1
ATOM 683 C C . ILE A 1 80 ? 6.483 -17.585 -5.283 1.00 74.38 80 ILE A C 1
ATOM 685 O O . ILE A 1 80 ? 6.877 -18.139 -6.312 1.00 74.38 80 ILE A O 1
ATOM 689 N N . CYS A 1 81 ? 7.072 -16.485 -4.807 1.00 69.25 81 CYS A N 1
ATOM 690 C CA . CYS A 1 81 ? 8.196 -15.857 -5.470 1.00 69.25 81 CYS A CA 1
ATOM 691 C C . CYS A 1 81 ? 9.428 -16.770 -5.364 1.00 69.25 81 CYS A C 1
ATOM 693 O O . CYS A 1 81 ? 9.913 -17.057 -4.273 1.00 69.25 81 CYS A O 1
ATOM 695 N N . GLY A 1 82 ? 9.894 -17.282 -6.509 1.00 73.31 82 GLY A N 1
ATOM 696 C CA . GLY A 1 82 ? 11.048 -18.183 -6.580 1.00 73.31 82 GLY A CA 1
ATOM 697 C C . GLY A 1 82 ? 12.363 -17.509 -6.173 1.00 73.31 82 GLY A C 1
ATOM 698 O O . GLY A 1 82 ? 12.372 -16.387 -5.678 1.00 73.31 82 GLY A O 1
ATOM 699 N N . ASP A 1 83 ? 13.497 -18.167 -6.430 1.00 79.50 83 ASP A N 1
ATOM 700 C CA . ASP A 1 83 ? 14.809 -17.644 -6.026 1.00 79.50 83 ASP A CA 1
ATOM 701 C C . ASP A 1 83 ? 15.066 -16.226 -6.575 1.00 79.50 83 ASP A C 1
ATOM 703 O O . ASP A 1 83 ? 15.189 -16.009 -7.784 1.00 79.50 83 ASP A O 1
ATOM 707 N N . LEU A 1 84 ? 15.131 -15.254 -5.664 1.00 82.06 84 LEU A N 1
ATOM 708 C CA . LEU A 1 84 ? 15.326 -13.834 -5.951 1.00 82.06 84 LEU A CA 1
ATOM 709 C C . LEU A 1 84 ? 16.802 -13.478 -6.175 1.00 82.06 84 LEU A C 1
ATOM 711 O O . LEU A 1 84 ? 17.123 -12.383 -6.652 1.00 82.06 84 LEU A O 1
ATOM 715 N N . ASN A 1 85 ? 17.733 -14.382 -5.859 1.00 81.94 85 ASN A N 1
ATOM 716 C CA . ASN A 1 85 ? 19.165 -14.107 -5.975 1.00 81.94 85 ASN A CA 1
ATOM 717 C C . ASN A 1 85 ? 19.620 -13.939 -7.426 1.00 81.94 85 ASN A C 1
ATOM 719 O O . ASN A 1 85 ? 20.544 -13.170 -7.685 1.00 81.94 85 ASN A O 1
ATOM 723 N N . ARG A 1 86 ? 18.905 -14.551 -8.378 1.00 82.31 86 ARG A N 1
ATOM 724 C CA . ARG A 1 86 ? 19.156 -14.411 -9.822 1.00 82.31 86 ARG A CA 1
ATOM 725 C C . ARG A 1 86 ? 18.930 -12.999 -10.375 1.00 82.31 86 ARG A C 1
ATOM 727 O O . ARG A 1 86 ? 19.441 -12.685 -11.445 1.00 82.31 86 ARG A O 1
ATOM 734 N N . PHE A 1 87 ? 18.182 -12.142 -9.676 1.00 85.88 87 PHE A N 1
ATOM 735 C CA . PHE A 1 87 ? 17.901 -10.778 -10.132 1.00 85.88 87 PHE A CA 1
ATOM 736 C C . PHE A 1 87 ? 18.907 -9.790 -9.556 1.00 85.88 87 PHE A C 1
ATOM 738 O O . PHE A 1 87 ? 18.944 -9.565 -8.350 1.00 85.88 87 PHE A O 1
ATOM 745 N N . ARG A 1 88 ? 19.718 -9.147 -10.388 1.00 86.19 88 ARG A N 1
ATOM 746 C CA . ARG A 1 88 ? 20.561 -8.038 -9.920 1.00 86.19 88 ARG A CA 1
ATOM 747 C C . ARG A 1 88 ? 19.749 -6.739 -9.795 1.00 86.19 88 ARG A C 1
ATOM 749 O O . ARG A 1 88 ? 18.773 -6.574 -10.526 1.00 86.19 88 ARG A O 1
ATOM 756 N N . PRO A 1 89 ? 20.147 -5.796 -8.924 1.00 86.38 89 PRO A N 1
ATOM 757 C CA . PRO A 1 89 ? 19.526 -4.476 -8.877 1.00 86.38 89 PRO A CA 1
ATOM 758 C C . PRO A 1 89 ? 19.565 -3.788 -10.247 1.00 86.38 89 PRO A C 1
ATOM 760 O O . PRO A 1 89 ? 20.591 -3.796 -10.929 1.00 86.38 89 PRO A O 1
ATOM 763 N N . VAL A 1 90 ? 18.446 -3.176 -10.641 1.00 87.38 90 VAL A N 1
ATOM 764 C CA . VAL A 1 90 ? 18.312 -2.493 -11.941 1.00 87.38 90 VAL A CA 1
ATOM 765 C C . VAL A 1 90 ? 19.080 -1.162 -11.957 1.00 87.38 90 VAL A C 1
ATOM 767 O O . VAL A 1 90 ? 19.489 -0.694 -13.022 1.00 87.38 90 VAL A O 1
ATOM 770 N N . TYR A 1 91 ? 19.320 -0.577 -10.783 1.00 89.75 91 TYR A N 1
ATOM 771 C CA . TYR A 1 91 ? 20.140 0.612 -10.564 1.00 89.75 91 TYR A CA 1
ATOM 772 C C . TYR A 1 91 ? 20.774 0.577 -9.165 1.00 89.75 91 TYR A C 1
ATOM 774 O O . TYR A 1 91 ? 20.290 -0.130 -8.280 1.00 89.75 91 TYR A O 1
ATOM 782 N N . SER A 1 92 ? 21.849 1.340 -8.956 1.00 88.12 92 SER A N 1
ATOM 783 C CA . SER A 1 92 ? 22.431 1.577 -7.628 1.00 88.12 92 SER A CA 1
ATOM 784 C C . SER A 1 92 ? 21.962 2.908 -7.027 1.00 88.12 92 SER A C 1
ATOM 786 O O . SER A 1 92 ? 21.543 3.813 -7.749 1.00 88.12 92 SER A O 1
ATOM 788 N N . ALA A 1 93 ? 22.083 3.075 -5.705 1.00 86.62 93 ALA A N 1
ATOM 789 C CA . ALA A 1 93 ? 21.769 4.347 -5.043 1.00 86.62 93 ALA A CA 1
ATOM 790 C C . ALA A 1 93 ? 22.584 5.524 -5.616 1.00 86.62 93 ALA A C 1
ATOM 792 O O . ALA A 1 93 ? 22.052 6.618 -5.789 1.00 86.62 93 ALA A O 1
ATOM 793 N N . LYS A 1 94 ? 23.851 5.275 -5.982 1.00 87.94 94 LYS A N 1
ATOM 794 C CA . LYS A 1 94 ? 24.713 6.261 -6.640 1.00 87.94 94 LYS A CA 1
ATOM 795 C C . LYS A 1 94 ? 24.156 6.678 -8.001 1.00 87.94 94 LYS A C 1
ATOM 797 O O . LYS A 1 94 ? 24.072 7.865 -8.276 1.00 87.94 94 LYS A O 1
ATOM 802 N N . ASP A 1 95 ? 23.711 5.721 -8.817 1.00 87.12 95 ASP A N 1
ATOM 803 C CA . ASP A 1 95 ? 23.161 6.016 -10.147 1.00 87.12 95 ASP A CA 1
ATOM 804 C C . ASP A 1 95 ? 21.944 6.937 -10.093 1.00 87.12 95 ASP A C 1
ATOM 806 O O . ASP A 1 95 ? 21.755 7.761 -10.986 1.00 87.12 95 ASP A O 1
ATOM 810 N N . PHE A 1 96 ? 21.106 6.766 -9.070 1.00 86.56 96 PHE A N 1
ATOM 811 C CA . PHE A 1 96 ? 19.935 7.607 -8.860 1.00 86.56 96 PHE A CA 1
ATOM 812 C C . PHE A 1 96 ? 20.321 8.989 -8.325 1.00 86.56 96 PHE A C 1
ATOM 814 O O . PHE A 1 96 ? 19.807 9.9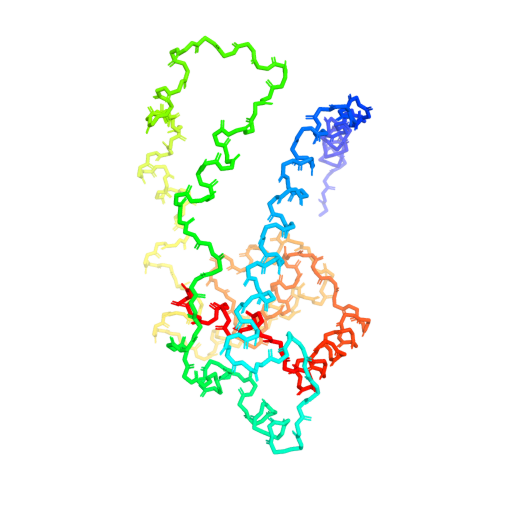95 -8.812 1.00 86.56 96 PHE A O 1
ATOM 821 N N . LEU A 1 97 ? 21.267 9.048 -7.380 1.00 85.31 97 LEU A N 1
ATOM 822 C CA . LEU A 1 97 ? 2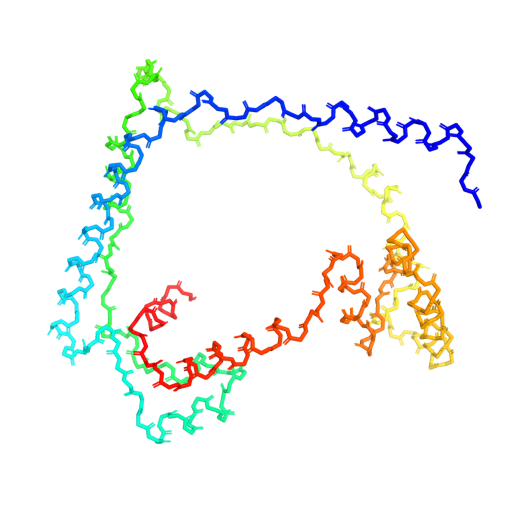1.805 10.311 -6.877 1.00 85.31 97 LEU A CA 1
ATOM 823 C C . LEU A 1 97 ? 22.423 11.141 -8.006 1.00 85.31 97 LEU A C 1
ATOM 825 O O . LEU A 1 97 ? 22.105 12.317 -8.122 1.00 85.31 97 LEU A O 1
ATOM 829 N N . ASP A 1 98 ? 23.223 10.523 -8.876 1.00 84.81 98 ASP A N 1
ATOM 830 C CA . ASP A 1 98 ? 23.842 11.194 -10.022 1.00 84.81 98 ASP A CA 1
ATOM 831 C C . ASP A 1 98 ? 22.776 11.830 -10.937 1.00 84.81 98 ASP A C 1
ATOM 833 O O . ASP A 1 98 ? 22.950 12.945 -11.423 1.00 84.81 98 ASP A O 1
ATOM 837 N N . VAL A 1 99 ? 21.630 11.165 -11.132 1.00 86.38 99 VAL A N 1
ATOM 838 C CA . VAL A 1 99 ? 20.505 11.716 -11.909 1.00 86.38 99 VAL A CA 1
ATOM 839 C C . VAL A 1 99 ? 19.863 12.907 -11.206 1.00 86.38 99 VAL A C 1
ATOM 841 O O . VAL A 1 99 ? 19.574 13.905 -11.864 1.00 86.38 99 VAL A O 1
ATOM 844 N N . ILE A 1 100 ? 19.674 12.838 -9.887 1.00 84.25 100 ILE A N 1
ATOM 845 C CA . ILE A 1 100 ? 19.138 13.956 -9.099 1.00 84.25 100 ILE A CA 1
ATOM 846 C C . ILE A 1 100 ? 20.104 15.144 -9.114 1.00 84.25 100 ILE A C 1
ATOM 848 O O . ILE A 1 100 ? 19.668 16.275 -9.296 1.00 84.25 100 ILE A O 1
ATOM 852 N N . CYS A 1 101 ? 21.408 14.907 -8.983 1.00 80.50 101 CYS A N 1
ATOM 853 C CA . CYS A 1 101 ? 22.419 15.963 -9.013 1.00 80.50 101 CYS A CA 1
ATOM 854 C C . CYS A 1 101 ? 22.467 16.698 -10.362 1.00 80.50 101 CYS A C 1
ATOM 856 O O . CYS A 1 101 ? 22.803 17.878 -10.402 1.00 80.50 101 CYS A O 1
ATOM 858 N N . VAL A 1 102 ? 22.109 16.028 -11.461 1.00 80.94 102 VAL A N 1
ATOM 859 C CA . VAL A 1 102 ? 22.024 16.638 -12.799 1.00 80.94 102 VAL A CA 1
ATOM 860 C C . VAL A 1 102 ? 20.706 17.400 -13.017 1.00 80.94 102 VAL A C 1
ATOM 862 O O . VAL A 1 102 ? 20.626 18.242 -13.914 1.00 80.94 102 VAL A O 1
ATOM 865 N N . LEU A 1 103 ? 19.668 17.159 -12.206 1.00 83.69 103 LEU A N 1
ATOM 866 C CA . LEU A 1 103 ? 18.406 17.902 -12.273 1.00 83.69 103 LEU A CA 1
ATOM 867 C C . LEU A 1 103 ? 18.586 19.324 -11.724 1.00 83.69 103 LEU A C 1
ATOM 869 O O . LEU A 1 103 ? 18.331 19.605 -10.556 1.00 83.69 103 LEU A O 1
ATOM 873 N N . VAL A 1 104 ? 18.985 20.247 -12.596 1.00 71.94 104 VAL A N 1
ATOM 874 C CA . VAL A 1 104 ? 19.069 21.671 -12.265 1.00 71.94 104 VAL A CA 1
ATOM 875 C C . VAL A 1 104 ? 17.729 22.336 -12.552 1.00 71.94 104 VAL A C 1
ATOM 877 O O . VAL A 1 104 ? 17.252 22.318 -13.687 1.00 71.94 104 VAL A O 1
ATOM 880 N N . ASN A 1 105 ? 17.128 22.943 -11.526 1.00 73.00 105 ASN A N 1
ATOM 881 C CA . ASN A 1 105 ? 15.984 23.821 -11.726 1.00 73.00 105 ASN A CA 1
ATOM 882 C C . ASN A 1 105 ? 16.469 25.108 -12.427 1.00 73.00 105 ASN A C 1
ATOM 884 O O . ASN A 1 105 ? 17.250 25.846 -11.826 1.00 73.00 105 ASN A O 1
ATOM 888 N N . PRO A 1 106 ? 16.016 25.406 -13.660 1.00 70.25 106 PRO A N 1
ATOM 889 C CA . PRO A 1 106 ? 16.457 26.585 -14.406 1.00 70.25 106 PRO A CA 1
ATOM 890 C C . PRO A 1 106 ? 16.074 27.911 -13.728 1.00 70.25 106 PRO A C 1
ATOM 892 O O . PRO A 1 106 ? 16.706 28.931 -13.991 1.00 70.25 106 PRO A O 1
ATOM 895 N N . ASN A 1 107 ? 15.081 27.897 -12.833 1.00 64.62 107 ASN A N 1
ATOM 896 C CA . ASN A 1 107 ? 14.658 29.062 -12.054 1.00 64.62 107 ASN A CA 1
ATOM 897 C C . ASN A 1 107 ? 15.449 29.216 -10.745 1.00 64.62 107 ASN A C 1
ATOM 899 O O . ASN A 1 107 ? 15.379 30.259 -10.095 1.00 64.62 107 ASN A O 1
ATOM 903 N N . LEU A 1 108 ? 16.211 28.193 -10.344 1.00 64.75 108 LEU A N 1
ATOM 904 C CA . LEU A 1 108 ? 16.996 28.210 -9.120 1.00 64.75 108 LEU A CA 1
ATOM 905 C C . LEU A 1 108 ? 18.389 28.764 -9.432 1.00 64.75 108 LEU A C 1
ATOM 907 O O . LEU A 1 108 ? 19.267 28.064 -9.933 1.00 64.75 108 LEU A O 1
ATOM 911 N N . LYS A 1 109 ? 18.603 30.042 -9.109 1.00 60.16 109 LYS A N 1
ATOM 912 C CA . LYS A 1 109 ? 19.948 30.619 -9.004 1.00 60.16 109 LYS A CA 1
ATOM 913 C C . LYS A 1 109 ? 20.592 30.053 -7.740 1.00 60.16 109 LYS A C 1
ATOM 915 O O . LYS A 1 109 ? 20.476 30.639 -6.669 1.00 60.16 109 LYS A O 1
ATOM 920 N N . ILE A 1 110 ? 21.154 28.851 -7.846 1.00 57.53 110 ILE A N 1
ATOM 921 C CA . ILE A 1 110 ? 21.811 28.182 -6.723 1.00 57.53 110 ILE A CA 1
ATOM 922 C C . ILE A 1 110 ? 23.095 28.953 -6.419 1.00 57.53 110 ILE A C 1
ATOM 924 O O . ILE A 1 110 ? 24.062 28.866 -7.170 1.00 57.53 110 ILE A O 1
ATOM 928 N N . ASP A 1 111 ? 23.092 29.701 -5.320 1.00 57.72 111 ASP A N 1
ATOM 929 C CA . ASP A 1 111 ? 24.324 30.090 -4.642 1.00 57.72 111 ASP A CA 1
ATOM 930 C C . ASP A 1 111 ? 24.945 28.798 -4.082 1.00 57.72 111 ASP A C 1
ATOM 932 O O . ASP A 1 111 ? 24.235 27.993 -3.470 1.00 57.72 111 ASP A O 1
ATOM 936 N N . GLU A 1 112 ? 26.239 28.554 -4.308 1.00 55.91 112 GLU A N 1
ATOM 937 C CA . GLU A 1 112 ? 26.930 27.281 -4.000 1.00 55.91 112 GLU A CA 1
ATOM 938 C C . GLU A 1 112 ? 26.757 26.808 -2.536 1.00 55.91 112 GLU A C 1
ATOM 940 O O . GLU A 1 112 ? 26.941 25.634 -2.216 1.00 55.91 112 GLU A O 1
ATOM 945 N N . THR A 1 113 ? 26.326 27.700 -1.644 1.00 57.03 113 THR A N 1
ATOM 946 C CA . THR A 1 113 ? 26.055 27.460 -0.221 1.00 57.03 113 THR A CA 1
ATOM 947 C C . THR A 1 113 ? 24.786 26.644 0.062 1.00 57.03 113 THR A C 1
ATOM 949 O O . THR A 1 113 ? 24.688 26.028 1.126 1.00 57.03 113 THR A O 1
ATOM 952 N N . LEU A 1 114 ? 23.829 26.582 -0.872 1.00 53.75 114 LEU A N 1
ATOM 953 C CA . LEU A 1 114 ? 22.565 25.854 -0.698 1.00 53.75 114 LEU A CA 1
ATOM 954 C C . LEU A 1 114 ? 22.734 24.331 -0.749 1.00 53.75 114 LEU A C 1
ATOM 956 O O . LEU A 1 114 ? 21.923 23.626 -0.162 1.00 53.75 114 LEU A O 1
ATOM 960 N N . TRP A 1 115 ? 23.793 23.778 -1.347 1.00 53.41 115 TRP A N 1
ATOM 961 C CA . TRP A 1 115 ? 24.007 22.320 -1.339 1.00 53.41 115 TRP A CA 1
ATOM 962 C C . TRP A 1 115 ? 24.351 21.745 0.049 1.00 53.41 115 TRP A C 1
ATOM 964 O O . TRP A 1 115 ? 24.319 20.530 0.236 1.00 53.41 115 TRP A O 1
ATOM 974 N N . ASN A 1 116 ? 24.543 22.597 1.064 1.00 53.28 116 ASN A N 1
ATOM 975 C CA . ASN A 1 116 ? 24.668 22.205 2.472 1.00 53.28 116 ASN A CA 1
ATOM 976 C C . ASN A 1 116 ? 23.324 21.834 3.143 1.00 53.28 116 ASN A C 1
ATOM 978 O O . ASN A 1 116 ? 23.258 21.723 4.368 1.00 53.28 116 ASN A O 1
ATOM 982 N N . CYS A 1 117 ? 22.257 21.583 2.368 1.00 51.06 117 CYS A N 1
ATOM 983 C CA . CYS A 1 117 ? 20.918 21.158 2.820 1.00 51.06 117 CYS A CA 1
ATOM 984 C C . CYS A 1 117 ? 20.860 19.855 3.653 1.00 51.06 117 CYS A C 1
ATOM 986 O O . CYS A 1 117 ? 19.768 19.390 3.974 1.00 51.06 117 CYS A O 1
ATOM 988 N N . GLY A 1 118 ? 21.991 19.259 4.043 1.00 49.72 118 GLY A N 1
ATOM 989 C CA . GLY A 1 118 ? 22.036 18.027 4.831 1.00 49.72 118 GLY A CA 1
ATOM 990 C C . GLY A 1 118 ? 21.353 18.105 6.201 1.00 49.72 118 GLY A C 1
ATOM 991 O O . GLY A 1 118 ? 21.063 17.063 6.777 1.00 49.72 118 GLY A O 1
ATOM 992 N N . LEU A 1 119 ? 21.065 19.297 6.737 1.00 56.56 119 LEU A N 1
ATOM 993 C CA . LEU A 1 119 ? 20.426 19.458 8.047 1.00 56.56 119 LEU A CA 1
ATOM 994 C C . LEU A 1 119 ? 19.577 20.738 8.115 1.00 56.56 119 LEU A C 1
ATOM 996 O O . LEU A 1 119 ? 19.847 21.629 8.923 1.00 56.56 119 LEU A O 1
ATOM 1000 N N . ILE A 1 120 ? 18.520 20.844 7.304 1.00 59.47 120 ILE A N 1
ATOM 1001 C CA . ILE A 1 120 ? 17.473 21.835 7.589 1.00 59.47 120 ILE A CA 1
ATOM 1002 C C . ILE A 1 120 ? 16.754 21.376 8.863 1.00 59.47 120 ILE A C 1
ATOM 1004 O O . ILE A 1 120 ? 15.868 20.523 8.837 1.00 59.47 120 ILE A O 1
ATOM 1008 N N . LYS A 1 121 ? 17.158 21.924 10.011 1.00 52.28 121 LYS A N 1
ATOM 1009 C CA . LYS A 1 121 ? 16.425 21.759 11.267 1.00 52.28 121 LYS A CA 1
ATOM 1010 C C . LYS A 1 121 ? 15.179 22.629 11.183 1.00 52.28 121 LYS A C 1
ATOM 1012 O O . LYS A 1 121 ? 15.242 23.811 11.494 1.00 52.28 121 LYS A O 1
ATOM 1017 N N . ILE A 1 122 ? 14.067 22.057 10.728 1.00 66.44 122 ILE A N 1
ATOM 1018 C CA . ILE A 1 122 ? 12.761 22.718 10.773 1.00 66.44 122 ILE A CA 1
ATOM 1019 C C . ILE A 1 122 ? 12.254 22.605 12.217 1.00 66.44 122 ILE A C 1
ATOM 1021 O O . ILE A 1 122 ? 11.926 21.494 12.643 1.00 66.44 122 ILE A O 1
ATOM 1025 N N . PRO A 1 123 ? 12.200 23.697 13.005 1.00 69.88 123 PRO A N 1
ATOM 1026 C CA . PRO A 1 123 ? 11.555 23.650 14.306 1.00 69.88 123 PRO A CA 1
ATOM 1027 C C . PRO A 1 123 ? 10.049 23.492 14.082 1.00 69.88 123 PRO A C 1
ATOM 1029 O O . PRO A 1 123 ? 9.347 24.437 13.730 1.00 69.88 123 PRO A O 1
ATOM 1032 N N . LEU A 1 124 ? 9.551 22.270 14.248 1.00 74.44 124 LEU A N 1
ATOM 1033 C CA . LEU A 1 124 ? 8.120 22.003 14.249 1.00 74.44 124 LEU A CA 1
ATOM 1034 C C . LEU A 1 124 ? 7.570 22.402 15.620 1.00 74.44 124 LEU A C 1
ATOM 1036 O O . LEU A 1 124 ? 8.049 21.919 16.645 1.00 74.44 124 LEU A O 1
ATOM 1040 N N . VAL A 1 125 ? 6.564 23.277 15.652 1.00 84.62 125 VAL A N 1
ATOM 1041 C CA . VAL A 1 125 ? 5.845 23.590 16.893 1.00 84.62 125 VAL A CA 1
ATOM 1042 C C . VAL A 1 125 ? 5.050 22.349 17.295 1.00 84.62 125 VAL A C 1
ATOM 1044 O O . VAL A 1 125 ? 3.980 22.071 16.753 1.00 84.62 125 VAL A O 1
ATOM 1047 N N . THR A 1 126 ? 5.597 21.565 18.219 1.00 86.81 126 THR A N 1
ATOM 1048 C CA . THR A 1 126 ? 4.943 20.369 18.755 1.00 86.81 126 THR A CA 1
ATOM 1049 C C . THR A 1 126 ? 4.260 20.688 20.074 1.00 86.81 126 THR A C 1
ATOM 1051 O O . THR A 1 126 ? 4.831 21.371 20.922 1.00 86.81 126 THR A O 1
ATOM 1054 N N . LYS A 1 127 ? 3.057 20.142 20.268 1.00 92.00 127 LYS A N 1
ATOM 1055 C CA . LYS A 1 127 ? 2.354 20.212 21.551 1.00 92.00 127 LYS A CA 1
ATOM 1056 C C . LYS A 1 127 ? 3.203 19.595 22.667 1.00 92.00 127 LYS A C 1
ATOM 1058 O O . LYS A 1 127 ? 3.881 18.590 22.446 1.00 92.00 127 LYS A O 1
ATOM 1063 N N . SER A 1 128 ? 3.135 20.161 23.867 1.00 93.44 128 SER A N 1
ATOM 1064 C CA . SER A 1 128 ? 3.764 19.576 25.051 1.00 93.44 128 SER A CA 1
ATOM 1065 C C . SER A 1 128 ? 3.115 18.237 25.417 1.00 93.44 128 SER A C 1
ATOM 1067 O O . SER A 1 128 ? 1.975 17.945 25.050 1.00 93.44 128 SER A O 1
ATOM 1069 N N . PHE A 1 129 ? 3.812 17.420 26.209 1.00 91.44 129 PHE A N 1
ATOM 1070 C CA . PHE A 1 129 ? 3.258 16.154 26.698 1.00 91.44 129 PHE A CA 1
ATOM 1071 C C . PHE A 1 129 ? 1.929 16.343 27.451 1.00 91.44 129 PHE A C 1
ATOM 1073 O O . PHE A 1 129 ? 1.009 15.540 27.304 1.00 91.44 129 PHE A O 1
ATOM 1080 N N . ILE A 1 130 ? 1.800 17.431 28.218 1.00 94.00 130 ILE A N 1
ATOM 1081 C CA . ILE A 1 130 ? 0.580 17.759 28.970 1.00 94.00 130 ILE A CA 1
ATOM 1082 C C . ILE A 1 130 ? -0.565 18.081 28.006 1.00 94.00 130 ILE A C 1
ATOM 1084 O O . ILE A 1 130 ? -1.677 17.580 28.171 1.00 94.00 130 ILE A O 1
ATOM 1088 N N . GLU A 1 131 ? -0.289 18.868 26.968 1.00 94.31 131 GLU A N 1
ATOM 1089 C CA . GLU A 1 131 ? -1.270 19.205 25.936 1.00 94.31 131 GLU A CA 1
ATOM 1090 C C . GLU A 1 131 ? -1.729 17.964 25.168 1.00 94.31 131 GLU A C 1
ATOM 1092 O O . GLU A 1 131 ? -2.926 17.796 24.952 1.00 94.31 131 GLU A O 1
ATOM 1097 N N . ILE A 1 132 ? -0.810 17.059 24.815 1.00 92.19 132 ILE A N 1
ATOM 1098 C CA . ILE A 1 132 ? -1.141 15.778 24.173 1.00 92.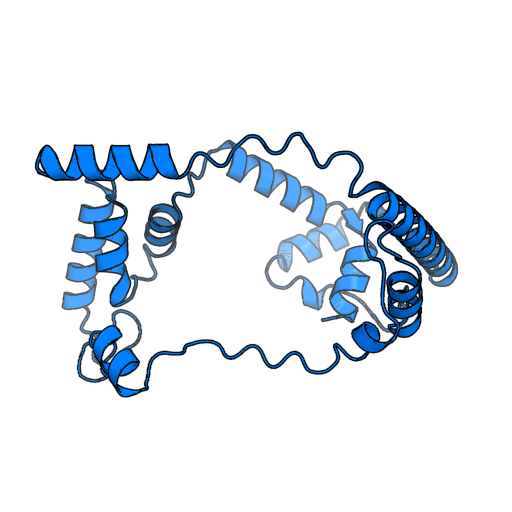19 132 ILE A CA 1
ATOM 1099 C C . ILE A 1 132 ? -1.996 14.914 25.112 1.00 92.19 132 ILE A C 1
ATOM 1101 O O . ILE A 1 132 ? -3.026 14.389 24.696 1.00 92.19 132 ILE A O 1
ATOM 1105 N N . LYS A 1 133 ? -1.629 14.806 26.395 1.00 90.75 133 LYS A N 1
ATOM 1106 C CA . LYS A 1 133 ? -2.381 14.027 27.394 1.00 90.75 133 LYS A CA 1
ATOM 1107 C C . LYS A 1 133 ? -3.803 14.554 27.606 1.00 90.75 133 LYS A C 1
ATOM 1109 O O . LYS A 1 133 ? -4.717 13.770 27.866 1.00 90.75 133 LYS A O 1
ATOM 1114 N N . ASN A 1 134 ? -3.992 15.867 27.521 1.00 92.50 134 ASN A N 1
ATOM 1115 C CA . ASN A 1 134 ? -5.311 16.485 27.610 1.00 92.50 134 ASN A CA 1
ATOM 1116 C C . ASN A 1 134 ? -6.112 16.269 26.322 1.00 92.50 134 ASN A C 1
ATOM 1118 O O . ASN A 1 134 ? -7.278 15.880 26.395 1.00 92.50 134 ASN A O 1
ATOM 1122 N N . LEU A 1 135 ? -5.468 16.438 25.163 1.00 90.38 135 LEU A N 1
ATOM 1123 C CA . LEU A 1 135 ? -6.070 16.229 23.846 1.00 90.38 135 LEU A CA 1
ATOM 1124 C C . LEU A 1 135 ? -6.578 14.790 23.658 1.00 90.38 135 LEU A C 1
ATOM 1126 O O . LEU A 1 135 ? -7.656 14.597 23.111 1.00 90.38 135 LEU A O 1
ATOM 1130 N N . TYR A 1 136 ? -5.839 13.795 24.156 1.00 88.06 136 TYR A N 1
ATOM 1131 C CA . TYR A 1 136 ? -6.190 12.371 24.072 1.00 88.06 136 TYR A CA 1
ATOM 1132 C C . TYR A 1 136 ? -6.633 11.789 25.416 1.00 88.06 136 TYR A C 1
ATOM 1134 O O . TYR A 1 136 ? -6.382 10.624 25.724 1.00 88.06 136 TYR A O 1
ATOM 1142 N N . SER A 1 137 ? -7.299 12.595 26.243 1.00 88.25 137 SER A N 1
ATOM 1143 C CA . SER A 1 137 ? -7.790 12.147 27.552 1.00 88.25 137 SER A CA 1
ATOM 1144 C C . SER A 1 137 ? -8.777 10.972 27.472 1.00 88.25 137 SER A C 1
ATOM 1146 O O . SER A 1 137 ? -8.917 10.241 28.448 1.00 88.25 137 SER A O 1
ATOM 1148 N N . GLU A 1 138 ? -9.396 10.751 26.311 1.00 82.06 138 GLU A N 1
ATOM 1149 C CA . GLU A 1 138 ? -10.281 9.618 26.014 1.00 82.06 138 GLU A CA 1
ATOM 1150 C C . GLU A 1 138 ? -9.548 8.271 25.839 1.00 82.06 138 GLU A C 1
ATOM 1152 O O . GLU A 1 138 ? -10.173 7.221 25.964 1.00 82.06 138 GLU A O 1
ATOM 1157 N N . LEU A 1 139 ? -8.232 8.289 25.593 1.00 83.56 139 LEU A N 1
ATOM 1158 C CA . LEU A 1 139 ? -7.379 7.094 25.467 1.00 83.56 139 LEU A CA 1
ATOM 1159 C C . LEU A 1 139 ? -6.704 6.712 26.791 1.00 83.56 139 LEU A C 1
ATOM 1161 O O . LEU A 1 139 ? -5.729 5.959 26.815 1.00 83.56 139 LEU A O 1
ATOM 1165 N N . ARG A 1 140 ? -7.146 7.288 27.912 1.00 83.75 140 ARG A N 1
ATOM 1166 C CA . ARG A 1 140 ? -6.555 6.964 29.211 1.00 83.75 140 ARG A CA 1
ATOM 1167 C C . ARG A 1 140 ? -6.825 5.491 29.558 1.00 83.75 140 ARG A C 1
ATOM 1169 O O . ARG A 1 140 ? -7.924 5.015 29.293 1.00 83.75 140 ARG A O 1
ATOM 1176 N N . PRO A 1 141 ? -5.896 4.803 30.249 1.00 79.94 141 PRO A N 1
ATOM 1177 C CA . PRO A 1 141 ? -6.055 3.386 30.605 1.00 79.94 141 PRO A CA 1
ATOM 1178 C C . PRO A 1 141 ? -7.285 3.066 31.466 1.00 79.94 141 PRO A C 1
ATOM 1180 O O . PRO A 1 141 ? -7.670 1.914 31.595 1.00 79.94 141 PRO A O 1
ATOM 1183 N N . ASN A 1 142 ? -7.886 4.074 32.103 1.00 81.19 142 ASN A N 1
ATOM 1184 C CA . ASN A 1 142 ? -9.102 3.922 32.900 1.00 81.19 142 ASN A CA 1
ATOM 1185 C C . ASN A 1 142 ? -10.396 4.008 32.067 1.00 81.19 142 ASN A C 1
ATOM 1187 O O . ASN A 1 142 ? -11.483 3.921 32.636 1.00 81.19 142 ASN A O 1
ATOM 1191 N N . ILE A 1 143 ? -10.293 4.225 30.755 1.00 79.06 143 ILE A N 1
ATOM 1192 C CA . ILE A 1 143 ? -11.416 4.275 29.821 1.00 79.06 143 ILE A CA 1
ATOM 1193 C C . ILE A 1 143 ? -11.355 3.028 28.949 1.00 79.06 143 ILE A C 1
ATOM 1195 O O . ILE A 1 143 ? -10.375 2.821 28.236 1.00 79.06 143 ILE A O 1
ATOM 1199 N N . ILE A 1 144 ? -12.433 2.245 28.985 1.00 77.31 144 ILE A N 1
ATOM 1200 C CA . ILE A 1 144 ? -12.545 0.992 28.237 1.00 77.31 144 ILE A CA 1
ATOM 1201 C C . ILE A 1 144 ? -12.442 1.264 26.733 1.00 77.31 144 ILE A C 1
ATOM 1203 O O . ILE A 1 144 ? -13.203 2.077 26.194 1.00 77.31 144 ILE A O 1
ATOM 1207 N N . GLN A 1 145 ? -11.540 0.547 26.070 1.00 79.38 145 GLN A N 1
ATOM 1208 C CA . GLN A 1 145 ? -11.390 0.513 24.622 1.00 79.38 145 GLN A CA 1
ATOM 1209 C C . GLN A 1 145 ? -12.053 -0.749 24.069 1.00 79.38 145 GLN A C 1
ATOM 1211 O O . GLN A 1 145 ? -11.692 -1.887 24.386 1.00 79.38 145 GLN A O 1
ATOM 1216 N N . TYR A 1 146 ? -13.044 -0.544 23.209 1.00 73.69 146 TYR A N 1
ATOM 1217 C CA . TYR A 1 146 ? -13.744 -1.615 22.520 1.00 73.69 146 TYR A CA 1
ATOM 1218 C C . TYR A 1 146 ? -12.754 -2.399 21.644 1.00 73.69 146 TYR A C 1
ATOM 1220 O O . TYR A 1 146 ? -12.007 -1.797 20.874 1.00 73.69 146 TYR A O 1
ATOM 1228 N N . CYS A 1 147 ? -12.797 -3.737 21.715 1.00 64.50 147 CYS A N 1
ATOM 1229 C CA . CYS A 1 147 ? -11.960 -4.680 20.948 1.00 64.50 147 CYS A CA 1
ATOM 1230 C C . CYS A 1 147 ? -10.516 -4.905 21.456 1.00 64.50 147 CYS A C 1
ATOM 1232 O O . CYS A 1 147 ? -9.844 -5.779 20.907 1.00 64.50 147 CYS A O 1
ATOM 1234 N N . SER A 1 148 ? -10.029 -4.172 22.467 1.00 66.06 148 SER A N 1
ATOM 1235 C CA . SER A 1 148 ? -8.655 -4.341 22.989 1.00 66.06 148 SER A CA 1
ATOM 1236 C C . SER A 1 148 ? -8.572 -4.752 24.458 1.00 66.06 148 SER A C 1
ATOM 1238 O O . SER A 1 148 ? -7.637 -5.463 24.814 1.00 66.06 148 SER A O 1
ATOM 1240 N N . ASP A 1 149 ? -9.523 -4.347 25.301 1.00 71.00 149 ASP A N 1
ATOM 1241 C CA . ASP A 1 149 ? -9.461 -4.654 26.734 1.00 71.00 149 ASP A CA 1
ATOM 1242 C C . ASP A 1 149 ? -10.023 -6.047 27.058 1.00 71.00 149 ASP A C 1
ATOM 1244 O O . ASP A 1 149 ? -11.128 -6.391 26.651 1.00 71.00 149 ASP A O 1
ATOM 1248 N N . GLU A 1 150 ? -9.308 -6.830 27.870 1.00 60.16 150 GLU A N 1
ATOM 1249 C CA . GLU A 1 150 ? -9.705 -8.195 28.276 1.00 60.16 150 GLU A CA 1
ATOM 1250 C C . GLU A 1 150 ? -10.937 -8.237 29.201 1.00 60.16 150 GLU A C 1
ATOM 1252 O O . GLU A 1 150 ? -11.556 -9.280 29.387 1.00 60.16 150 GLU A O 1
ATOM 1257 N N . THR A 1 151 ? -11.337 -7.096 29.771 1.00 60.72 151 THR A N 1
ATOM 1258 C CA . THR A 1 151 ? -12.503 -6.970 30.672 1.00 60.72 151 THR A CA 1
ATOM 1259 C C . THR A 1 151 ? -13.836 -6.828 29.927 1.00 60.72 151 THR A C 1
ATOM 1261 O O . THR A 1 151 ? -14.859 -6.437 30.504 1.00 60.72 151 THR A O 1
ATOM 1264 N N . PHE A 1 152 ? -13.832 -7.117 28.628 1.00 61.88 152 PHE A N 1
ATOM 1265 C CA . PHE A 1 152 ? -14.975 -6.938 27.755 1.00 61.88 152 PHE A CA 1
ATOM 1266 C C . PHE A 1 152 ? -16.048 -8.008 28.006 1.00 61.88 152 PHE A C 1
ATOM 1268 O O . PHE A 1 152 ? -15.807 -9.203 27.887 1.00 61.88 152 PHE A O 1
ATOM 1275 N N . ASN A 1 153 ? -17.245 -7.563 28.389 1.00 71.62 153 ASN A N 1
ATOM 1276 C CA . ASN A 1 153 ? -18.409 -8.418 28.618 1.00 71.62 153 ASN A CA 1
ATOM 1277 C C . ASN A 1 153 ? -19.238 -8.497 27.325 1.00 71.62 153 ASN A C 1
ATOM 1279 O O . ASN A 1 153 ? -19.566 -7.451 26.760 1.00 71.62 153 ASN A O 1
ATOM 1283 N N . GLU A 1 154 ? -19.625 -9.704 26.907 1.00 75.56 154 GLU A N 1
ATOM 1284 C CA . GLU A 1 154 ? -20.440 -9.983 25.711 1.00 75.56 154 GLU A CA 1
ATOM 1285 C C . GLU A 1 154 ? -21.699 -9.100 25.614 1.00 75.56 154 GLU A C 1
ATOM 1287 O O . GLU A 1 154 ? -22.035 -8.598 24.542 1.00 75.56 154 GLU A O 1
ATOM 1292 N N . ALA A 1 155 ? -22.359 -8.805 26.741 1.00 78.06 155 ALA A N 1
ATOM 1293 C CA . ALA A 1 155 ? -23.549 -7.949 26.754 1.00 78.06 155 ALA A CA 1
ATOM 1294 C C . ALA A 1 155 ? -23.255 -6.500 26.310 1.00 78.06 155 ALA A C 1
ATOM 1296 O O . ALA A 1 155 ? -24.065 -5.871 25.628 1.00 78.06 155 ALA A O 1
ATOM 1297 N N . LYS A 1 156 ? -22.078 -5.968 26.668 1.00 77.44 156 LYS A N 1
ATOM 1298 C CA . LYS A 1 156 ? -21.635 -4.627 26.246 1.00 77.44 156 LYS A CA 1
ATOM 1299 C C . LYS A 1 156 ? -21.196 -4.616 24.785 1.00 77.44 156 LYS A C 1
ATOM 1301 O O . LYS A 1 156 ? -21.335 -3.593 24.118 1.00 77.44 156 LYS A O 1
ATOM 1306 N N . GLU A 1 157 ? -20.678 -5.737 24.284 1.00 81.12 157 GLU A N 1
ATOM 1307 C CA . GLU A 1 157 ? -20.373 -5.897 22.863 1.00 81.12 157 GLU A CA 1
ATOM 1308 C C . GLU A 1 157 ? -21.635 -5.793 22.014 1.00 81.12 157 GLU A C 1
ATOM 1310 O O . GLU A 1 157 ? -21.673 -5.039 21.042 1.00 81.12 157 GLU A O 1
ATOM 1315 N N . GLU A 1 158 ? -22.687 -6.505 22.415 1.00 83.94 158 GLU A N 1
ATOM 1316 C CA . GLU A 1 158 ? -23.946 -6.527 21.682 1.00 83.94 158 GLU A CA 1
ATOM 1317 C C . GLU A 1 158 ? -24.609 -5.140 21.648 1.00 83.94 158 GLU A C 1
ATOM 1319 O O . GLU A 1 158 ? -25.087 -4.698 20.600 1.00 83.94 158 GLU A O 1
ATOM 1324 N N . GLU A 1 159 ? -24.590 -4.413 22.769 1.00 84.81 159 GLU A N 1
ATOM 1325 C CA . GLU A 1 159 ? -25.067 -3.028 22.836 1.00 84.81 159 GLU A CA 1
ATOM 1326 C C . GLU A 1 159 ? -24.246 -2.100 21.927 1.00 84.81 159 GLU A C 1
ATOM 1328 O O . GLU A 1 159 ? -24.805 -1.307 21.161 1.00 84.81 159 GLU A O 1
ATOM 1333 N N . ASN A 1 160 ? -22.919 -2.246 21.939 1.00 84.94 160 ASN A N 1
ATOM 1334 C CA . ASN A 1 160 ? -22.022 -1.461 21.099 1.00 84.94 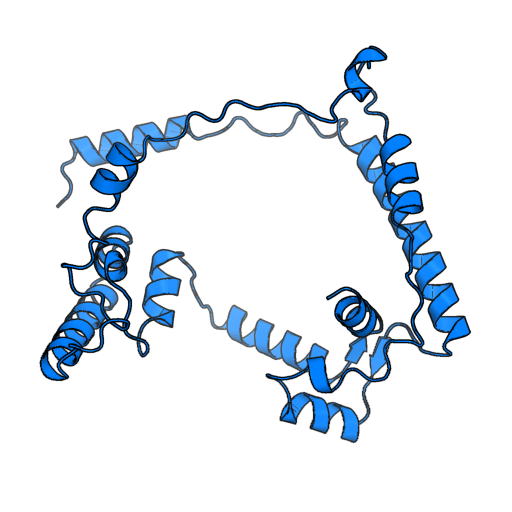160 ASN A CA 1
ATOM 1335 C C . ASN A 1 160 ? -22.234 -1.732 19.597 1.00 84.94 160 ASN A C 1
ATOM 1337 O O . ASN A 1 160 ? -22.194 -0.806 18.782 1.00 84.94 160 ASN A O 1
ATOM 1341 N N . ILE A 1 161 ? -22.503 -2.987 19.220 1.00 88.44 161 ILE A N 1
ATOM 1342 C CA . ILE A 1 161 ? -22.844 -3.373 17.845 1.00 88.44 161 ILE A CA 1
ATOM 1343 C C . ILE A 1 161 ? -24.195 -2.770 17.439 1.00 88.44 161 ILE A C 1
ATOM 1345 O O . ILE A 1 161 ? -24.300 -2.202 16.351 1.00 88.44 161 ILE A O 1
ATOM 1349 N N . LYS A 1 162 ? -25.216 -2.827 18.307 1.00 89.12 162 LYS A N 1
ATOM 1350 C CA . LYS A 1 162 ? -26.532 -2.212 18.046 1.00 89.12 162 LYS A CA 1
ATOM 1351 C C . LYS A 1 162 ? -26.408 -0.710 17.794 1.00 89.12 162 LYS A C 1
ATOM 1353 O O . LYS A 1 162 ? -27.009 -0.201 16.848 1.00 89.12 162 LYS A O 1
ATOM 1358 N N . LEU A 1 163 ? -25.590 -0.012 18.584 1.00 87.88 163 LEU A N 1
ATOM 1359 C CA . LEU A 1 163 ? -25.316 1.411 18.385 1.00 87.88 163 LEU A CA 1
ATOM 1360 C C . LEU A 1 163 ? -24.659 1.684 17.021 1.00 87.88 163 LEU A C 1
ATOM 1362 O O . LEU A 1 163 ? -25.098 2.580 16.300 1.00 87.88 163 LEU A O 1
ATOM 1366 N N . ALA A 1 164 ? -23.656 0.891 16.628 1.00 88.19 164 ALA A N 1
ATOM 1367 C CA . ALA A 1 164 ? -22.997 1.028 15.326 1.00 88.19 164 ALA A CA 1
ATOM 1368 C C . ALA A 1 164 ? -23.965 0.851 14.150 1.00 88.19 164 ALA A C 1
ATOM 1370 O O . ALA A 1 164 ? -23.919 1.621 13.190 1.00 88.19 164 ALA A O 1
ATOM 1371 N N . VAL A 1 165 ? -24.853 -0.146 14.226 1.00 89.75 165 VAL A N 1
ATOM 1372 C CA . VAL A 1 165 ? -25.873 -0.392 13.195 1.00 89.75 165 VAL A CA 1
ATOM 1373 C C . VAL A 1 165 ? -26.799 0.816 13.063 1.00 89.75 165 VAL A C 1
ATOM 1375 O O . VAL A 1 165 ? -26.994 1.310 11.956 1.00 89.75 165 VAL A O 1
ATOM 1378 N N . GLN A 1 166 ? -27.280 1.369 14.180 1.00 88.75 166 GLN A N 1
ATOM 1379 C CA . GLN A 1 166 ? -28.141 2.556 14.160 1.00 88.75 166 GLN A CA 1
ATOM 1380 C C . GLN A 1 166 ? -27.457 3.782 13.535 1.00 88.75 166 GLN A C 1
ATOM 1382 O O . GLN A 1 166 ? -28.106 4.552 12.824 1.00 88.75 166 GLN A O 1
ATOM 1387 N N . ILE A 1 167 ? -26.158 3.975 13.791 1.00 86.94 167 ILE A N 1
ATOM 1388 C CA . ILE A 1 167 ? -25.369 5.068 13.200 1.00 86.94 167 ILE A CA 1
ATOM 1389 C C . ILE A 1 167 ? -25.253 4.897 11.679 1.00 86.94 167 ILE A C 1
ATOM 1391 O O . ILE A 1 167 ? -25.366 5.877 10.943 1.00 86.94 167 ILE A O 1
ATOM 1395 N N . LEU A 1 168 ? -25.052 3.663 11.210 1.00 86.38 168 LEU A N 1
ATOM 1396 C CA . LEU A 1 168 ? -24.937 3.349 9.784 1.00 86.38 168 LEU A CA 1
ATOM 1397 C C . LEU A 1 168 ? -26.283 3.454 9.044 1.00 86.38 168 LEU A C 1
ATOM 1399 O O 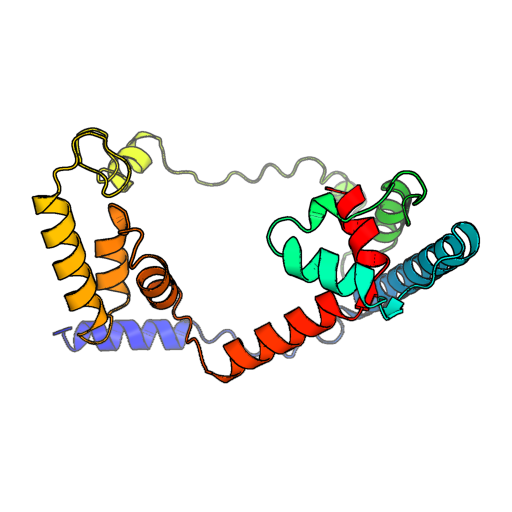. LEU A 1 168 ? -26.307 3.893 7.897 1.00 86.38 168 LEU A O 1
ATOM 1403 N N . GLU A 1 169 ? -27.400 3.094 9.682 1.00 85.50 169 GLU A N 1
ATOM 1404 C CA . GLU A 1 169 ? -28.741 3.158 9.080 1.00 85.50 169 GLU A CA 1
ATOM 1405 C C . GLU A 1 169 ? -29.274 4.593 8.948 1.00 85.50 169 GLU A C 1
ATOM 1407 O O . GLU A 1 169 ? -29.924 4.935 7.957 1.00 85.50 169 GLU A O 1
ATOM 1412 N N . LYS A 1 170 ? -28.986 5.474 9.916 1.00 77.69 170 LYS A N 1
ATOM 1413 C CA . LYS A 1 170 ? -29.527 6.848 9.971 1.00 77.69 170 LYS A CA 1
ATOM 1414 C C . LYS A 1 170 ? -28.785 7.856 9.084 1.00 77.69 170 LYS A C 1
ATOM 1416 O O . LYS A 1 170 ? -28.594 8.994 9.504 1.00 77.69 170 LYS A O 1
ATOM 1421 N N . LYS A 1 171 ? -28.418 7.458 7.858 1.00 65.75 171 LYS A N 1
ATOM 1422 C CA . LYS A 1 171 ? -27.606 8.227 6.893 1.00 65.75 171 LYS A CA 1
ATOM 1423 C C . LYS A 1 171 ? -26.323 8.746 7.566 1.00 65.75 171 LYS A C 1
ATOM 1425 O O . LYS A 1 171 ? -26.347 9.813 8.180 1.00 65.75 171 LYS A O 1
ATOM 1430 N N . PRO A 1 172 ? -25.213 8.000 7.483 1.00 64.25 172 PRO A N 1
ATOM 1431 C CA . PRO A 1 172 ? -24.080 8.182 8.375 1.00 64.25 172 PRO A CA 1
ATOM 1432 C C . PRO A 1 172 ? -23.555 9.616 8.311 1.00 64.25 172 PRO A C 1
ATOM 1434 O O . PRO A 1 172 ? -23.018 10.072 7.305 1.00 64.25 172 PRO A O 1
ATOM 1437 N N . ASN A 1 173 ? -23.737 10.348 9.405 1.00 76.25 173 ASN A N 1
ATOM 1438 C CA . ASN A 1 173 ? -23.071 11.622 9.601 1.00 76.25 173 ASN A CA 1
ATOM 1439 C C . ASN A 1 173 ? -21.614 11.308 9.950 1.00 76.25 173 ASN A C 1
ATOM 1441 O O . ASN A 1 173 ? -21.371 10.658 10.968 1.00 76.25 173 ASN A O 1
ATOM 1445 N N . LEU A 1 174 ? -20.663 11.776 9.136 1.00 82.19 174 LEU A N 1
ATOM 1446 C CA . LEU A 1 174 ? -19.225 11.566 9.331 1.00 82.19 174 LEU A CA 1
ATOM 1447 C C . LEU A 1 174 ? -18.793 11.806 10.786 1.00 82.19 174 LEU A C 1
ATOM 1449 O O . LEU A 1 174 ? -18.050 11.009 11.355 1.00 82.19 174 LEU A O 1
ATOM 1453 N N . ASN A 1 175 ? -19.310 12.861 11.418 1.00 83.88 175 ASN A N 1
ATOM 1454 C CA . ASN A 1 175 ? -18.978 13.185 12.802 1.00 83.88 175 ASN A CA 1
ATOM 1455 C C . ASN A 1 175 ? -19.472 12.109 13.776 1.00 83.88 175 ASN A C 1
ATOM 1457 O O . ASN A 1 175 ? -18.733 11.724 14.671 1.00 83.88 175 ASN A O 1
ATOM 1461 N N . ALA A 1 176 ? -20.673 11.562 13.577 1.00 85.44 176 ALA A N 1
ATOM 1462 C CA . ALA A 1 176 ? -21.208 10.502 14.433 1.00 85.44 176 ALA A CA 1
ATOM 1463 C C . ALA A 1 176 ? -20.390 9.207 14.322 1.00 85.44 176 ALA A C 1
ATOM 1465 O O . ALA A 1 176 ? -20.104 8.573 15.336 1.00 85.44 176 ALA A O 1
ATOM 1466 N N . VAL A 1 177 ? -19.968 8.840 13.106 1.00 87.50 177 VAL A N 1
ATOM 1467 C CA . VAL A 1 177 ? -19.123 7.655 12.892 1.00 87.50 177 VAL A CA 1
ATOM 1468 C C . VAL A 1 177 ? -17.735 7.855 13.506 1.00 87.50 177 VAL A C 1
ATOM 1470 O O . VAL A 1 177 ? -17.217 6.942 14.145 1.00 87.50 177 VAL A O 1
ATOM 1473 N N . ARG A 1 178 ? -17.151 9.055 13.375 1.00 87.62 178 ARG A N 1
ATOM 1474 C CA . ARG A 1 178 ? -15.850 9.386 13.977 1.00 87.62 178 ARG A CA 1
ATOM 1475 C C . ARG A 1 178 ? -15.905 9.388 15.498 1.00 87.62 178 ARG A C 1
ATOM 1477 O O . ARG A 1 178 ? -15.029 8.787 16.107 1.00 87.62 178 ARG A O 1
ATOM 1484 N N . GLU A 1 179 ? -16.922 10.009 16.098 1.00 86.50 179 GLU A N 1
ATOM 1485 C CA . GLU A 1 179 ? -17.120 9.989 17.555 1.00 86.50 179 GLU A CA 1
ATOM 1486 C C . GLU A 1 179 ? -17.285 8.558 18.075 1.00 86.50 179 GLU A C 1
ATOM 1488 O O . GLU A 1 179 ? -16.658 8.191 19.065 1.00 86.50 179 GLU A O 1
ATOM 1493 N N . TYR A 1 180 ? -18.065 7.726 17.377 1.00 87.25 180 TYR A N 1
ATOM 1494 C CA . TYR A 1 180 ? -18.212 6.311 17.716 1.00 87.25 180 TY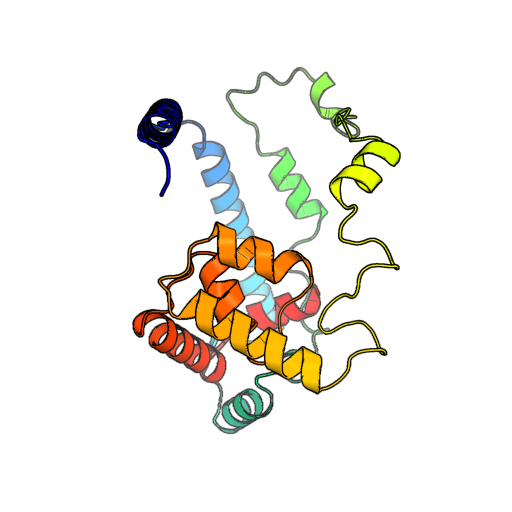R A CA 1
ATOM 1495 C C . TYR A 1 180 ? -16.872 5.562 17.652 1.00 87.25 180 TYR A C 1
ATOM 1497 O O . TYR A 1 180 ? -16.496 4.861 18.590 1.00 87.25 180 TYR A O 1
ATOM 1505 N N . ALA A 1 181 ? -16.117 5.752 16.568 1.00 87.81 181 ALA A N 1
ATOM 1506 C CA . ALA A 1 181 ? -14.870 5.038 16.322 1.00 87.81 181 ALA A CA 1
ATOM 1507 C C . ALA A 1 181 ? -13.717 5.432 17.261 1.00 87.81 181 ALA A C 1
ATOM 1509 O O . ALA A 1 181 ? -12.727 4.699 17.316 1.00 87.81 181 ALA A O 1
ATOM 1510 N N . ARG A 1 182 ? -13.824 6.543 18.011 1.00 85.19 182 ARG A N 1
ATOM 1511 C CA . ARG A 1 182 ? -12.766 7.018 18.927 1.00 85.19 182 ARG A CA 1
ATOM 1512 C C . ARG A 1 182 ? -12.326 5.976 19.949 1.00 85.19 182 ARG A C 1
ATOM 1514 O O . ARG A 1 182 ? -11.169 5.988 20.350 1.00 85.19 182 ARG A O 1
ATOM 1521 N N . ARG A 1 183 ? -13.238 5.092 20.358 1.00 79.62 183 ARG A N 1
ATOM 1522 C CA . ARG A 1 183 ? -12.997 4.063 21.382 1.00 79.62 183 ARG A CA 1
ATOM 1523 C C . ARG A 1 183 ? -12.814 2.662 20.805 1.00 79.62 183 ARG A C 1
ATOM 1525 O O . ARG A 1 183 ? -12.867 1.692 21.548 1.00 79.62 183 ARG A O 1
ATOM 1532 N N . GLY A 1 184 ? -12.652 2.549 19.488 1.00 81.94 184 GLY A N 1
ATOM 1533 C CA . GLY A 1 184 ? -12.562 1.277 18.778 1.00 81.94 184 GLY A CA 1
ATOM 1534 C C . GLY A 1 184 ? -13.807 0.958 17.953 1.00 81.94 184 GLY A C 1
ATOM 1535 O O . GLY A 1 184 ? -14.892 1.494 18.162 1.00 81.94 184 GLY A O 1
ATOM 1536 N N . CYS A 1 185 ? -13.632 0.081 16.965 1.00 86.38 185 CYS A N 1
ATOM 1537 C CA . CYS A 1 185 ? -14.701 -0.389 16.084 1.00 86.38 185 CYS A CA 1
ATOM 1538 C C . CYS A 1 185 ? -14.854 -1.909 16.222 1.00 86.38 185 CYS A C 1
ATOM 1540 O O . CYS A 1 185 ? -13.834 -2.612 16.162 1.00 86.38 185 CYS A O 1
ATOM 1542 N N . PRO A 1 186 ? -16.090 -2.431 16.312 1.00 87.38 186 PRO A N 1
ATOM 1543 C CA . PRO A 1 186 ? -16.334 -3.865 16.339 1.00 87.38 186 PRO A CA 1
ATOM 1544 C C . PRO A 1 186 ? -15.857 -4.506 15.035 1.00 87.38 186 PRO A C 1
ATOM 1546 O O . PRO A 1 186 ? -16.063 -3.967 13.943 1.00 87.38 186 PRO A O 1
ATOM 1549 N N . THR A 1 187 ? -15.213 -5.669 15.142 1.00 84.69 187 THR A N 1
ATOM 1550 C CA . THR A 1 187 ? -14.563 -6.339 14.003 1.00 84.69 187 THR A CA 1
ATOM 1551 C C . THR A 1 187 ? -15.542 -6.655 12.870 1.00 84.69 187 THR A C 1
ATOM 1553 O O . THR A 1 187 ? -15.196 -6.482 11.703 1.00 84.69 187 THR A O 1
ATOM 1556 N N . SER A 1 188 ? -16.785 -7.013 13.199 1.00 88.06 188 SER A N 1
ATOM 1557 C CA . SER A 1 188 ? -17.849 -7.332 12.237 1.00 88.06 188 SER A CA 1
ATOM 1558 C C . SER A 1 188 ? -18.315 -6.142 11.385 1.00 88.06 188 SER A C 1
ATOM 1560 O O . SER A 1 188 ? -18.780 -6.340 10.263 1.00 88.06 188 SER A O 1
ATOM 1562 N N . LEU A 1 189 ? -18.186 -4.903 11.882 1.00 89.06 189 LEU A N 1
ATOM 1563 C CA . LEU A 1 189 ? -18.657 -3.688 11.195 1.00 89.06 189 LEU A CA 1
ATOM 1564 C C . LEU A 1 189 ? -17.531 -2.725 10.807 1.00 89.06 189 LEU A C 1
ATOM 1566 O O . LEU A 1 189 ? -17.793 -1.730 10.130 1.00 89.06 189 LEU A O 1
ATOM 1570 N N . ARG A 1 190 ? -16.282 -3.021 11.185 1.00 89.38 190 ARG A N 1
ATOM 1571 C CA . ARG A 1 190 ? -15.110 -2.165 10.947 1.00 89.38 190 ARG A CA 1
ATOM 1572 C C . ARG A 1 190 ? -15.012 -1.690 9.500 1.00 89.38 190 ARG A C 1
ATOM 1574 O O . ARG A 1 190 ? -14.851 -0.498 9.277 1.00 89.38 190 ARG A O 1
ATOM 1581 N N . GLY A 1 191 ? -15.192 -2.592 8.532 1.00 88.38 191 GLY A N 1
ATOM 1582 C CA . GLY A 1 191 ? -15.143 -2.247 7.107 1.00 88.38 191 GLY A CA 1
ATOM 1583 C C . GLY A 1 191 ? -16.172 -1.185 6.704 1.00 88.38 191 GLY A C 1
ATOM 1584 O O . GLY A 1 191 ? -15.813 -0.220 6.037 1.00 88.38 191 GLY A O 1
ATOM 1585 N N . LYS A 1 192 ? -17.423 -1.312 7.172 1.00 88.38 192 LYS A N 1
ATOM 1586 C CA . LYS A 1 192 ? -18.508 -0.354 6.884 1.00 88.38 192 LYS A CA 1
ATOM 1587 C C . LYS A 1 192 ? -18.303 0.989 7.590 1.00 88.38 192 LYS A C 1
ATOM 1589 O O . LYS A 1 192 ? -18.583 2.043 7.028 1.00 88.38 192 LYS A O 1
ATOM 1594 N N . LEU A 1 193 ? -17.815 0.959 8.830 1.00 89.38 193 LEU A N 1
ATOM 1595 C CA . LEU A 1 193 ? -17.520 2.171 9.597 1.00 89.38 193 LEU A CA 1
ATOM 1596 C C . LEU A 1 193 ? -16.351 2.941 8.972 1.00 89.38 193 LEU A C 1
ATOM 1598 O O . LEU A 1 193 ? -16.420 4.157 8.828 1.00 89.38 193 LEU A O 1
ATOM 1602 N N . TRP A 1 194 ? -15.296 2.241 8.553 1.00 90.19 194 TRP A N 1
ATOM 1603 C CA . TRP A 1 194 ? -14.135 2.851 7.906 1.00 90.19 194 TRP A CA 1
ATOM 1604 C C . TRP A 1 194 ? -14.465 3.402 6.525 1.00 90.19 194 TRP A C 1
ATOM 1606 O O . TRP A 1 194 ? -14.083 4.534 6.240 1.00 90.19 194 TRP A O 1
ATOM 1616 N N . SER A 1 195 ? -15.221 2.668 5.701 1.00 88.94 195 SER A N 1
ATOM 1617 C CA . SER A 1 195 ? -15.671 3.192 4.407 1.00 88.94 195 SER A CA 1
ATOM 1618 C C . SER A 1 195 ? -16.500 4.462 4.588 1.00 88.94 195 SER A C 1
ATOM 1620 O O . SER A 1 195 ? -16.301 5.432 3.867 1.00 88.94 195 SER A O 1
ATOM 1622 N N . SER A 1 196 ? -17.359 4.500 5.612 1.00 88.06 196 SER A N 1
ATOM 1623 C CA . SER A 1 196 ? -18.141 5.691 5.930 1.00 88.06 196 SER A CA 1
ATOM 1624 C C . SER A 1 196 ? -17.298 6.860 6.450 1.00 88.06 196 SER A C 1
ATOM 1626 O O . SER A 1 196 ? -17.606 7.999 6.116 1.00 88.06 196 SER A O 1
ATOM 1628 N N . MET A 1 197 ? -16.264 6.619 7.265 1.00 88.88 197 MET A N 1
ATOM 1629 C CA . MET A 1 197 ? -15.381 7.685 7.767 1.00 88.88 197 MET A CA 1
ATOM 1630 C C . MET A 1 197 ? -14.461 8.263 6.693 1.00 88.88 197 MET A C 1
ATOM 1632 O O . MET A 1 197 ? -14.082 9.428 6.776 1.00 88.88 197 MET A O 1
ATOM 1636 N N . LEU A 1 198 ? -14.073 7.438 5.724 1.00 88.25 198 LEU A N 1
ATOM 1637 C CA . LEU A 1 198 ? -13.218 7.831 4.606 1.00 88.25 198 LEU A CA 1
ATOM 1638 C C . LEU A 1 198 ? -14.022 8.338 3.402 1.00 88.25 198 LEU A C 1
ATOM 1640 O O . LEU A 1 198 ? -13.423 8.660 2.382 1.00 88.25 198 LEU A O 1
ATOM 1644 N N . GLU A 1 199 ? -15.354 8.376 3.513 1.00 87.25 199 GLU A N 1
ATOM 1645 C CA . GLU A 1 199 ? -16.274 8.747 2.429 1.00 87.25 199 GLU A CA 1
ATOM 1646 C C . GLU A 1 199 ? -16.031 7.932 1.144 1.00 87.25 199 GLU A C 1
ATOM 1648 O O . GLU A 1 199 ? -16.169 8.417 0.022 1.00 87.25 199 GLU A O 1
ATOM 1653 N N . VAL A 1 200 ? -15.669 6.657 1.315 1.00 86.25 200 VAL A N 1
ATOM 1654 C CA . VAL A 1 200 ? -15.426 5.726 0.213 1.00 86.25 200 VAL A CA 1
ATOM 1655 C C . VAL A 1 200 ? -16.735 5.043 -0.151 1.00 86.25 200 VAL A C 1
ATOM 1657 O O . VAL A 1 200 ? -17.248 4.218 0.609 1.00 86.25 200 VAL A O 1
ATOM 1660 N N . ASP A 1 201 ? -17.241 5.348 -1.344 1.00 83.00 201 ASP A N 1
ATOM 1661 C CA . ASP A 1 201 ? -18.384 4.647 -1.916 1.00 83.00 201 ASP A CA 1
ATOM 1662 C C . ASP A 1 201 ? -17.930 3.436 -2.746 1.00 83.00 201 ASP A C 1
ATOM 1664 O O . ASP A 1 201 ? -17.214 3.535 -3.751 1.00 83.00 201 ASP A O 1
ATOM 1668 N N . LEU A 1 202 ? -18.344 2.249 -2.313 1.00 81.44 202 LEU A N 1
ATOM 1669 C CA . LEU A 1 202 ? -18.045 0.990 -2.982 1.00 81.44 202 LEU A CA 1
ATOM 1670 C C . LEU A 1 202 ? -19.112 0.706 -4.039 1.00 81.44 202 LEU A C 1
ATOM 1672 O O . LEU A 1 202 ? -20.061 -0.042 -3.822 1.00 81.44 202 LEU A O 1
ATOM 1676 N N . SER A 1 203 ? -18.917 1.284 -5.221 1.00 88.31 203 SER A N 1
ATOM 1677 C CA . SER A 1 203 ? -19.706 0.937 -6.400 1.00 88.31 203 SER A CA 1
ATOM 1678 C C . SER A 1 203 ? -19.454 -0.504 -6.878 1.00 88.31 203 SER A C 1
ATOM 1680 O O . SER A 1 203 ? -18.369 -1.071 -6.712 1.00 88.31 203 SER A O 1
ATOM 1682 N N . ASN A 1 204 ? -20.436 -1.081 -7.580 1.00 91.38 204 ASN A N 1
ATOM 1683 C CA . ASN A 1 204 ? -20.278 -2.379 -8.247 1.00 91.38 204 ASN A CA 1
ATOM 1684 C C . ASN A 1 204 ? -19.148 -2.369 -9.299 1.00 91.38 204 ASN A C 1
ATOM 1686 O O . ASN A 1 204 ? -18.528 -3.400 -9.573 1.00 91.38 204 ASN A O 1
ATOM 1690 N N . TRP A 1 205 ? -18.847 -1.195 -9.867 1.00 93.50 205 TRP A N 1
ATOM 1691 C CA . TRP A 1 205 ? -17.721 -1.017 -10.778 1.00 93.50 205 TRP A CA 1
ATOM 1692 C C . TRP A 1 205 ? -16.384 -1.262 -10.069 1.00 93.50 205 TRP A C 1
ATOM 1694 O O . TRP A 1 205 ? -15.563 -2.005 -10.599 1.00 93.50 205 TRP A O 1
ATOM 1704 N N . HIS A 1 206 ? -16.193 -0.747 -8.847 1.00 92.69 206 HIS A N 1
ATOM 1705 C CA . HIS A 1 206 ? -14.969 -0.976 -8.065 1.00 92.69 206 HIS A CA 1
ATOM 1706 C C . HIS A 1 206 ? -14.727 -2.467 -7.810 1.00 92.69 206 HIS A C 1
ATOM 1708 O O . HIS A 1 206 ? -13.613 -2.956 -7.989 1.00 92.69 206 HIS A O 1
ATOM 1714 N N . ILE A 1 207 ? -15.781 -3.205 -7.450 1.00 92.50 207 ILE A N 1
ATOM 1715 C CA . ILE A 1 207 ? -15.708 -4.653 -7.208 1.00 92.50 207 ILE A CA 1
ATOM 1716 C C . ILE A 1 207 ? -15.340 -5.392 -8.499 1.00 92.50 207 ILE A C 1
ATOM 1718 O O . ILE A 1 207 ? -14.455 -6.248 -8.508 1.00 92.50 207 ILE A O 1
ATOM 1722 N N . THR A 1 208 ? -15.995 -5.041 -9.606 1.00 96.06 208 THR A N 1
ATOM 1723 C CA . THR A 1 208 ? -15.742 -5.658 -10.915 1.00 96.06 208 THR A CA 1
ATOM 1724 C C . THR A 1 208 ? -14.316 -5.384 -11.388 1.00 96.06 208 THR A C 1
ATOM 1726 O O . THR A 1 208 ? -13.620 -6.303 -11.815 1.00 96.06 208 THR A O 1
ATOM 1729 N N . TYR A 1 209 ? -13.852 -4.142 -11.254 1.00 96.12 209 TYR A N 1
ATOM 1730 C CA . TYR A 1 209 ? -12.504 -3.738 -11.633 1.00 96.12 209 TYR A CA 1
ATOM 1731 C C . TYR A 1 209 ? -11.436 -4.417 -10.770 1.00 96.12 209 TYR A C 1
ATOM 1733 O O . TYR A 1 209 ? -10.458 -4.934 -11.304 1.00 96.12 209 TYR A O 1
ATOM 1741 N N . PHE A 1 210 ? -11.646 -4.516 -9.454 1.00 95.38 210 PHE A N 1
ATOM 1742 C CA . PHE A 1 210 ? -10.756 -5.269 -8.570 1.00 95.38 210 PHE A CA 1
ATOM 1743 C C . PHE A 1 210 ? -10.667 -6.746 -8.972 1.00 95.38 210 PHE A C 1
ATOM 1745 O O . PHE A 1 210 ? -9.571 -7.295 -9.058 1.00 95.38 210 PHE A O 1
ATOM 1752 N N . ASN A 1 211 ? -11.801 -7.387 -9.270 1.00 96.06 211 ASN A N 1
ATOM 1753 C CA . ASN A 1 211 ? -11.816 -8.778 -9.721 1.00 96.06 211 ASN A CA 1
ATOM 1754 C C . ASN A 1 211 ? -11.109 -8.955 -11.071 1.00 96.06 211 ASN A C 1
ATOM 1756 O O . ASN A 1 211 ? -10.389 -9.934 -11.253 1.00 96.06 211 ASN A O 1
ATOM 1760 N N . TYR A 1 212 ? -11.263 -7.999 -11.989 1.00 96.81 212 TYR A N 1
ATOM 1761 C CA . TYR A 1 212 ? -10.523 -7.971 -13.249 1.00 96.81 212 TYR A CA 1
ATOM 1762 C C . TYR A 1 212 ? -9.006 -7.869 -13.017 1.00 96.81 212 TYR A C 1
ATOM 1764 O O . TYR A 1 212 ? -8.248 -8.684 -13.539 1.00 96.81 212 TYR A O 1
ATOM 1772 N N . LEU A 1 213 ? -8.555 -6.935 -12.172 1.00 96.06 213 LEU A N 1
ATOM 1773 C CA . LEU A 1 213 ? -7.139 -6.806 -11.812 1.00 96.06 213 LEU A CA 1
ATOM 1774 C C . LEU A 1 213 ? -6.606 -8.069 -11.130 1.00 96.06 213 LEU A C 1
ATOM 1776 O O . LEU A 1 213 ? -5.516 -8.530 -11.457 1.00 96.06 213 LEU A O 1
ATOM 1780 N N . LYS A 1 214 ? -7.387 -8.664 -10.224 1.00 95.31 214 LYS A N 1
ATOM 1781 C CA . LYS A 1 214 ? -7.052 -9.932 -9.573 1.00 95.31 214 LYS A CA 1
ATOM 1782 C C . LYS A 1 214 ? -6.857 -11.055 -10.589 1.00 95.31 214 LYS A C 1
ATOM 1784 O O . LYS A 1 214 ? -5.909 -11.822 -10.444 1.00 95.31 214 LYS A O 1
ATOM 1789 N N . GLN A 1 215 ? -7.703 -11.143 -11.616 1.00 95.75 215 GLN A N 1
ATOM 1790 C CA . GLN A 1 215 ? -7.495 -12.120 -12.686 1.00 95.75 215 GLN A CA 1
ATOM 1791 C C . GLN A 1 215 ? -6.236 -11.826 -13.493 1.00 95.75 215 GLN A C 1
ATOM 1793 O O . GLN A 1 215 ? -5.463 -12.746 -13.721 1.00 95.75 215 GLN A O 1
ATOM 1798 N N . ASN A 1 216 ? -5.933 -10.565 -13.806 1.00 94.44 216 ASN A N 1
ATOM 1799 C CA . ASN A 1 216 ? -4.667 -10.235 -14.467 1.00 94.44 216 ASN A CA 1
ATOM 1800 C C . ASN A 1 216 ? -3.449 -10.672 -13.639 1.00 94.44 216 ASN A C 1
ATOM 1802 O O . ASN A 1 216 ? -2.505 -11.229 -14.192 1.00 94.44 216 ASN A O 1
ATOM 1806 N N . VAL A 1 217 ? -3.486 -10.488 -12.314 1.00 92.44 217 VAL A N 1
ATOM 1807 C CA . VAL A 1 217 ? -2.424 -10.966 -11.411 1.00 92.44 217 VAL A CA 1
ATOM 1808 C C . VAL A 1 217 ? -2.359 -12.488 -11.361 1.00 92.44 217 VAL A C 1
ATOM 1810 O O . VAL A 1 217 ? -1.295 -13.013 -11.083 1.00 92.44 217 VAL A O 1
ATOM 1813 N N . ILE A 1 218 ? -3.440 -13.222 -11.631 1.00 93.56 218 ILE A N 1
ATOM 1814 C CA . ILE A 1 218 ? -3.416 -14.690 -11.731 1.00 93.56 218 ILE A CA 1
ATOM 1815 C C . ILE A 1 218 ? -2.852 -15.128 -13.087 1.00 93.56 218 ILE A C 1
ATOM 1817 O O . ILE A 1 218 ? -2.006 -16.024 -13.149 1.00 93.56 218 ILE A O 1
ATOM 1821 N N . ASP A 1 219 ? -3.284 -14.470 -14.155 1.00 94.38 219 ASP A N 1
ATOM 1822 C CA . ASP A 1 219 ? -3.033 -14.872 -15.532 1.00 94.38 219 ASP A CA 1
ATOM 1823 C C . ASP A 1 219 ? -1.628 -14.484 -16.010 1.00 94.38 219 ASP A C 1
ATOM 1825 O O . ASP A 1 219 ? -1.039 -15.215 -16.806 1.00 94.38 219 ASP A O 1
ATOM 1829 N N . TYR A 1 220 ? -1.063 -13.379 -15.508 1.00 93.56 220 TYR A N 1
ATOM 1830 C CA . TYR A 1 220 ? 0.203 -12.822 -15.993 1.00 93.56 220 TYR A CA 1
ATOM 1831 C C . TYR A 1 220 ? 1.296 -12.759 -14.931 1.00 93.56 220 TYR A C 1
ATOM 1833 O O . TYR A 1 220 ? 1.131 -12.160 -13.870 1.00 93.56 220 TYR A O 1
ATOM 1841 N N . ASP A 1 221 ? 2.445 -13.337 -15.269 1.00 90.00 221 ASP A N 1
ATOM 1842 C CA . ASP A 1 221 ? 3.687 -13.253 -14.511 1.00 90.00 221 ASP A CA 1
ATOM 1843 C C . ASP A 1 221 ? 4.499 -12.049 -14.974 1.00 90.00 221 ASP A C 1
ATOM 1845 O O . ASP A 1 221 ? 4.934 -12.009 -16.129 1.00 90.00 221 ASP A O 1
ATOM 1849 N N . LEU A 1 222 ? 4.673 -11.067 -14.086 1.00 90.06 222 LEU A N 1
ATOM 1850 C CA . LEU A 1 222 ? 5.442 -9.857 -14.345 1.00 90.06 222 LEU A CA 1
ATOM 1851 C C . LEU A 1 222 ? 6.769 -9.924 -13.595 1.00 90.06 222 LEU A C 1
ATOM 1853 O O . LEU A 1 222 ? 6.819 -10.087 -12.378 1.00 90.06 222 LEU A O 1
ATOM 1857 N N . LEU A 1 223 ? 7.867 -9.703 -14.312 1.00 86.75 223 LEU A N 1
ATOM 1858 C CA . LEU A 1 223 ? 9.205 -9.673 -13.720 1.00 86.75 223 LEU A CA 1
ATOM 1859 C C . LEU A 1 223 ? 9.343 -8.605 -12.622 1.00 86.75 223 LEU A C 1
ATOM 1861 O O . LEU A 1 223 ? 10.097 -8.779 -11.665 1.00 86.75 223 LEU A O 1
ATOM 1865 N N . VAL A 1 224 ? 8.610 -7.499 -12.761 1.00 85.88 224 VAL A N 1
ATOM 1866 C CA . VAL A 1 224 ? 8.608 -6.393 -11.795 1.00 85.88 224 VAL A CA 1
ATOM 1867 C C . VAL A 1 224 ? 8.122 -6.853 -10.419 1.00 85.88 224 VAL A C 1
ATOM 1869 O O . VAL A 1 224 ? 8.663 -6.387 -9.419 1.00 85.88 224 VAL A O 1
ATOM 1872 N N . ASP A 1 225 ? 7.203 -7.819 -10.353 1.00 86.00 225 ASP A N 1
ATOM 1873 C CA . ASP A 1 225 ? 6.714 -8.362 -9.082 1.00 86.00 225 ASP A CA 1
ATOM 1874 C C . ASP A 1 225 ? 7.862 -9.036 -8.318 1.00 86.00 225 ASP A C 1
ATOM 1876 O O . ASP A 1 225 ? 8.069 -8.784 -7.133 1.00 86.00 225 ASP A O 1
ATOM 1880 N N . SER A 1 226 ? 8.694 -9.813 -9.023 1.00 84.19 226 SER A N 1
ATOM 1881 C CA . SER A 1 226 ? 9.884 -10.447 -8.438 1.00 84.19 226 SER A CA 1
ATOM 1882 C C . SER A 1 226 ? 10.926 -9.425 -7.973 1.00 84.19 226 SER A C 1
ATOM 1884 O O . SER A 1 226 ? 11.582 -9.620 -6.952 1.00 84.19 226 SER A O 1
ATOM 1886 N N . LEU A 1 227 ? 11.087 -8.319 -8.705 1.00 83.62 227 LEU A N 1
ATOM 1887 C CA . LEU A 1 227 ? 11.989 -7.239 -8.298 1.00 83.62 227 LEU A CA 1
ATOM 1888 C C . LEU A 1 227 ? 11.490 -6.522 -7.044 1.00 83.62 227 LEU A C 1
ATOM 1890 O O . LEU A 1 227 ? 12.299 -6.186 -6.184 1.00 83.62 227 LEU A O 1
ATOM 1894 N N . TYR A 1 228 ? 10.178 -6.316 -6.926 1.00 81.19 228 TYR A N 1
ATOM 1895 C CA . TYR A 1 228 ? 9.571 -5.711 -5.746 1.00 81.19 228 TYR A CA 1
ATOM 1896 C C . TYR A 1 228 ? 9.802 -6.571 -4.496 1.00 81.19 228 TYR A C 1
ATOM 1898 O O . TYR A 1 228 ? 10.269 -6.057 -3.483 1.00 81.19 228 TYR A O 1
ATOM 1906 N N . PHE A 1 229 ? 9.598 -7.890 -4.597 1.00 75.69 229 PHE A N 1
ATOM 1907 C CA . PHE A 1 229 ? 9.860 -8.825 -3.495 1.00 75.69 229 PHE A CA 1
ATOM 1908 C C . PHE A 1 229 ? 11.327 -8.906 -3.063 1.00 75.69 229 PHE A C 1
ATOM 1910 O O . PHE A 1 229 ? 11.594 -9.352 -1.957 1.00 75.69 229 PHE A O 1
ATOM 1917 N N . LYS A 1 230 ? 12.286 -8.510 -3.909 1.00 74.38 230 LYS A N 1
ATOM 1918 C CA . LYS A 1 230 ? 13.708 -8.484 -3.535 1.00 74.38 230 LYS A CA 1
ATOM 1919 C C . LYS A 1 230 ? 14.095 -7.247 -2.720 1.00 74.38 230 LYS A C 1
ATOM 1921 O O . LYS A 1 230 ? 15.108 -7.267 -2.026 1.00 74.38 230 LYS A O 1
ATOM 1926 N N . VAL A 1 231 ? 13.370 -6.146 -2.905 1.00 64.56 231 VAL A N 1
ATOM 1927 C CA . VAL A 1 231 ? 13.678 -4.856 -2.270 1.00 64.56 231 VAL A CA 1
ATOM 1928 C C . VAL A 1 231 ? 13.019 -4.738 -0.891 1.00 64.56 231 VAL A C 1
ATOM 1930 O O . VAL A 1 231 ? 13.538 -4.005 -0.049 1.00 64.56 231 VAL A O 1
ATOM 1933 N N . LEU A 1 232 ? 11.903 -5.444 -0.677 1.00 52.41 232 LEU A N 1
ATOM 1934 C CA . LEU A 1 232 ? 11.264 -5.630 0.629 1.00 52.41 232 LEU A CA 1
ATOM 1935 C C . LEU A 1 232 ? 11.947 -6.737 1.438 1.00 52.41 232 LEU A C 1
ATOM 1937 O O . LEU A 1 232 ? 12.040 -6.556 2.671 1.00 52.41 232 LEU A O 1
#